Protein AF-A0A662MIS0-F1 (afdb_monomer_lite)

pLDDT: mean 84.87, std 15.28, range [35.44, 97.56]

Secondary structure (DSSP, 8-state):
-EEEEEE-SSSEEEEEEEEE-SSHHHHHHHHHHHHHHHHHHHHHHHHHHHHHHT--GGGEEEEEEEEETTTTEEEEEEEEE-TT-TTEEEETTEEEEEEE-GGGSTTPPPPSEEEEEE-TTEEEEEEE--TTEEEE-SSEEEEE--SGGG--SEEEEEEEEPP----HHHHHHHHHHHHHHHHHHHHHHHHT----------------

Radius of gyration: 32.74 Å; chains: 1; bounding box: 78×55×118 Å

Foldseek 3Di:
DAWEWEAEDQFKIKIKDKDADPDDVSLVVVVVCCVVQVVVVLLVVLVLQCVQQQHDSVQWAWDDWDADPPRSMIMTMTMGTNPRHPQWDDDPQKIKTKTFFCVVPPPDDGHQKYKYFYHPQKFFPDKPPPPQWPDDDRGMTMGGQHDPVSDDRIIMTIMGGNPPPCDPVNVVVVVVVVVVVVVVVVVVVVVPDDDDDDDDDDDDDDDD

Sequence (208 aa):
MFYDIQILSEEEAIAVVTFKADDQISWFVISSEYAQRRAQLISEFEKLISDSLGVDVHAVRRRGMKIDVENWKIWFTGEVNLSNSFLISKKGREMRICIKDPIYEEGNGWIDQINVTVSEEMRIVSSSPGENIVESSERGVLWVIPSLESASPSYCLNLMLKGLAIPSWVLVILSFVGLVSIYLLISRRRTGVKAPDVRQEGEVQASV

Structure (mmCIF, N/CA/C/O backbone):
data_AF-A0A662MIS0-F1
#
_entry.id   AF-A0A662MIS0-F1
#
loop_
_atom_site.group_PDB
_atom_site.id
_atom_site.type_symbol
_atom_site.label_atom_id
_atom_site.label_alt_id
_atom_site.label_comp_id
_atom_site.label_asym_id
_atom_site.label_entity_id
_atom_site.label_seq_id
_atom_site.pdbx_PDB_ins_code
_atom_site.Cartn_x
_atom_site.Cartn_y
_atom_site.Cartn_z
_atom_site.occupancy
_atom_site.B_iso_or_equiv
_atom_site.auth_seq_id
_atom_site.auth_comp_id
_atom_site.auth_asym_id
_atom_site.auth_atom_id
_atom_site.pdbx_PDB_model_num
ATOM 1 N N . MET A 1 1 ? 5.059 3.433 -11.778 1.00 87.69 1 MET A N 1
ATOM 2 C CA . MET A 1 1 ? 4.612 2.306 -10.934 1.00 87.69 1 MET A CA 1
ATOM 3 C C . MET A 1 1 ? 3.267 2.619 -10.290 1.00 87.69 1 MET A C 1
ATOM 5 O O . MET A 1 1 ? 3.093 3.721 -9.794 1.00 87.69 1 MET A O 1
ATOM 9 N N . PHE A 1 2 ? 2.337 1.662 -10.261 1.00 92.44 2 PHE A N 1
ATOM 10 C CA . PHE A 1 2 ? 1.077 1.774 -9.510 1.00 92.44 2 PHE A CA 1
ATOM 11 C C . PHE A 1 2 ? 1.133 0.879 -8.278 1.00 92.44 2 PHE A C 1
ATOM 13 O O . PHE A 1 2 ? 1.620 -0.253 -8.362 1.00 92.44 2 PHE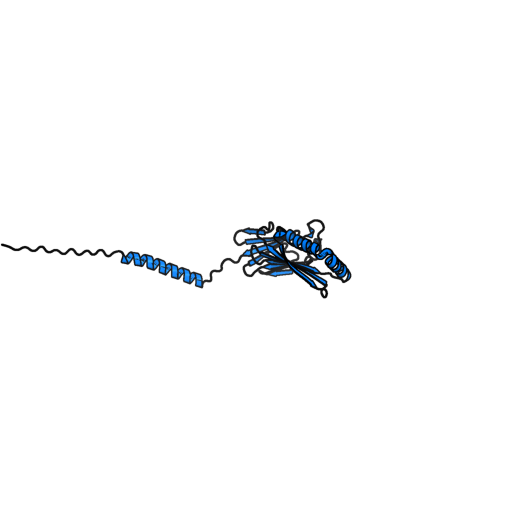 A O 1
ATOM 20 N N . TYR A 1 3 ? 0.621 1.376 -7.161 1.00 93.38 3 TYR A N 1
ATOM 21 C CA . TYR A 1 3 ? 0.596 0.660 -5.900 1.00 93.38 3 TYR A CA 1
ATOM 22 C C . TYR A 1 3 ? -0.835 0.577 -5.378 1.00 93.38 3 TYR A C 1
ATOM 24 O O . TYR A 1 3 ? -1.426 1.590 -5.011 1.00 93.38 3 TYR A O 1
ATOM 32 N N . ASP A 1 4 ? -1.401 -0.627 -5.376 1.00 95.62 4 ASP A N 1
ATOM 33 C CA . ASP A 1 4 ? -2.735 -0.895 -4.845 1.00 95.62 4 ASP A CA 1
ATOM 34 C C . ASP A 1 4 ? -2.601 -1.637 -3.511 1.00 95.62 4 ASP A C 1
ATOM 36 O O . ASP A 1 4 ? -2.052 -2.738 -3.451 1.00 95.62 4 ASP A O 1
ATOM 40 N N . ILE A 1 5 ? -3.110 -1.049 -2.432 1.00 96.50 5 ILE A N 1
ATOM 41 C CA . ILE A 1 5 ? -3.083 -1.634 -1.091 1.00 96.50 5 ILE A CA 1
ATOM 42 C C . ILE A 1 5 ? -4.512 -1.857 -0.618 1.00 96.50 5 ILE A C 1
ATOM 44 O O . ILE A 1 5 ? -5.333 -0.943 -0.580 1.00 96.50 5 ILE A O 1
ATOM 48 N N . GLN A 1 6 ? -4.813 -3.079 -0.209 1.00 97.06 6 GLN A N 1
ATOM 49 C CA . GLN A 1 6 ? -6.074 -3.432 0.416 1.00 97.06 6 GLN A CA 1
ATOM 50 C C . GLN A 1 6 ? -5.827 -3.783 1.880 1.00 97.06 6 GLN A C 1
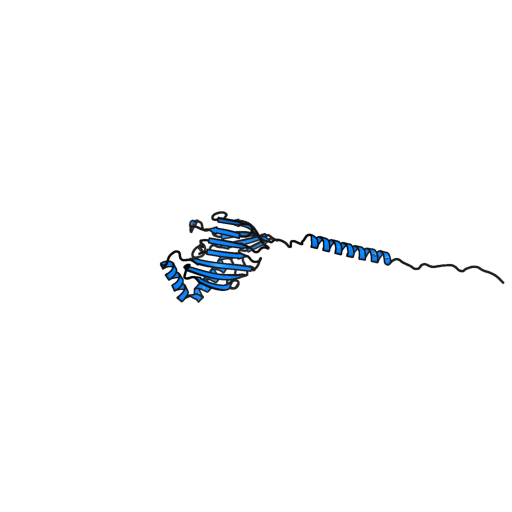ATOM 52 O O . GLN A 1 6 ? -5.234 -4.814 2.180 1.00 97.06 6 GLN A O 1
ATOM 57 N N . ILE A 1 7 ? -6.297 -2.945 2.797 1.00 95.69 7 ILE A N 1
ATOM 58 C CA . ILE A 1 7 ? -6.214 -3.194 4.239 1.00 95.69 7 ILE A CA 1
ATOM 59 C C . ILE A 1 7 ? -7.410 -4.057 4.636 1.00 95.69 7 ILE A C 1
ATOM 61 O O . ILE A 1 7 ? -8.562 -3.623 4.552 1.00 95.69 7 ILE A O 1
ATOM 65 N N . LEU A 1 8 ? -7.136 -5.297 5.033 1.00 94.44 8 LEU A N 1
ATOM 66 C CA . LEU A 1 8 ? -8.155 -6.294 5.357 1.00 94.44 8 LEU A CA 1
ATOM 67 C C . LEU A 1 8 ? -8.531 -6.252 6.836 1.00 94.44 8 LEU A C 1
ATOM 69 O O . LEU A 1 8 ? -9.709 -6.308 7.186 1.00 94.44 8 LEU A O 1
ATOM 73 N N . SER A 1 9 ? -7.532 -6.125 7.698 1.00 91.31 9 SER A N 1
ATOM 74 C CA . SER A 1 9 ? -7.687 -6.061 9.145 1.00 91.31 9 SER A CA 1
ATOM 75 C C . SER A 1 9 ? -6.604 -5.158 9.738 1.00 91.31 9 SER A C 1
ATOM 77 O O . SER A 1 9 ? -5.834 -4.527 9.015 1.00 91.31 9 SER A O 1
ATOM 79 N N . GLU A 1 10 ? -6.559 -5.059 11.063 1.00 88.94 10 GLU A N 1
ATOM 80 C CA . GLU A 1 10 ? -5.486 -4.330 11.744 1.00 88.94 10 GLU A CA 1
ATOM 81 C C . GLU A 1 10 ? -4.100 -4.937 11.481 1.00 88.94 10 GLU A C 1
ATOM 83 O O . GLU A 1 10 ? -3.095 -4.236 11.548 1.00 88.94 10 GLU A O 1
ATOM 88 N N . GLU A 1 11 ? -4.057 -6.237 11.194 1.00 92.62 11 GLU A N 1
ATOM 89 C CA . GLU A 1 11 ? -2.831 -7.029 11.100 1.00 92.62 11 GLU A CA 1
ATOM 90 C C . GLU A 1 11 ? -2.569 -7.534 9.681 1.00 92.62 11 GLU A C 1
ATOM 92 O O . GLU A 1 11 ? -1.529 -8.132 9.430 1.00 92.62 11 GLU A O 1
ATOM 97 N N . GLU A 1 12 ? -3.487 -7.308 8.744 1.00 95.06 12 GLU A N 1
ATOM 98 C CA . GLU A 1 12 ? -3.438 -7.935 7.428 1.00 95.06 12 GLU A CA 1
ATOM 99 C C . GLU A 1 12 ? -3.751 -6.938 6.316 1.00 95.06 12 GLU A C 1
ATOM 101 O O . GLU A 1 12 ? -4.771 -6.240 6.337 1.00 95.06 12 GLU A O 1
ATOM 106 N N . ALA A 1 13 ? -2.889 -6.925 5.303 1.00 96.69 13 ALA A N 1
ATOM 107 C CA . ALA A 1 13 ? -3.123 -6.234 4.048 1.00 96.69 13 ALA A CA 1
ATOM 108 C C . ALA A 1 13 ? -2.690 -7.078 2.847 1.00 96.69 13 ALA A C 1
ATOM 110 O O . ALA A 1 13 ? -1.862 -7.979 2.952 1.00 96.69 13 ALA A O 1
ATOM 111 N N . ILE A 1 14 ? -3.229 -6.745 1.680 1.00 96.94 14 ILE A N 1
ATOM 112 C CA . ILE A 1 14 ? -2.736 -7.215 0.389 1.00 96.94 14 ILE A CA 1
ATOM 113 C C . ILE A 1 14 ? -2.124 -6.016 -0.322 1.00 96.94 14 ILE A C 1
ATOM 115 O O . ILE A 1 14 ? -2.795 -5.005 -0.513 1.00 96.94 14 ILE A O 1
ATOM 119 N N . ALA A 1 15 ? -0.865 -6.136 -0.726 1.00 96.31 15 ALA A N 1
ATOM 120 C CA . ALA A 1 15 ? -0.176 -5.139 -1.530 1.00 96.31 15 ALA A CA 1
ATOM 121 C C . ALA A 1 15 ? 0.022 -5.672 -2.950 1.00 96.31 15 ALA A C 1
ATOM 123 O O . ALA A 1 15 ? 0.487 -6.799 -3.158 1.00 96.31 15 ALA A O 1
ATOM 124 N N . VAL A 1 16 ? -0.328 -4.852 -3.935 1.00 95.56 16 VAL A N 1
ATOM 125 C CA . VAL A 1 16 ? -0.114 -5.123 -5.351 1.00 95.56 16 VAL A CA 1
ATOM 126 C C . VAL A 1 16 ? 0.761 -4.025 -5.930 1.00 95.56 16 VAL A C 1
ATOM 128 O O . VAL A 1 16 ? 0.387 -2.856 -5.946 1.00 95.56 16 VAL A O 1
ATOM 131 N N . VAL A 1 17 ? 1.925 -4.418 -6.439 1.00 93.62 17 VAL A N 1
ATOM 132 C CA . VAL A 1 17 ? 2.809 -3.524 -7.189 1.00 93.62 17 VAL A CA 1
ATOM 133 C C . VAL A 1 17 ? 2.620 -3.801 -8.672 1.00 93.62 17 VAL A C 1
ATOM 135 O O . VAL A 1 17 ? 2.764 -4.942 -9.121 1.00 93.62 17 VAL A O 1
ATOM 138 N N . THR A 1 18 ? 2.320 -2.755 -9.435 1.00 92.62 18 THR A N 1
ATOM 139 C CA . THR A 1 18 ? 2.180 -2.812 -10.888 1.00 92.62 18 THR A CA 1
ATOM 140 C C . THR A 1 18 ? 3.249 -1.966 -11.563 1.00 92.62 18 THR A C 1
ATOM 142 O O . THR A 1 18 ? 3.291 -0.745 -11.400 1.00 92.62 18 THR A O 1
ATOM 145 N N . PHE A 1 19 ? 4.042 -2.591 -12.424 1.00 89.19 19 PHE A N 1
ATOM 146 C CA . PHE A 1 19 ? 4.866 -1.884 -13.400 1.00 89.19 19 PHE A CA 1
ATOM 147 C C . PHE A 1 19 ? 4.160 -1.917 -14.739 1.00 89.19 19 PHE A C 1
ATOM 149 O O . PHE A 1 19 ? 3.760 -2.984 -15.199 1.00 89.19 19 PHE A O 1
ATOM 156 N N . LYS A 1 20 ? 4.000 -0.750 -15.353 1.00 89.88 20 LYS A N 1
ATOM 157 C CA . LYS A 1 20 ? 3.470 -0.602 -16.701 1.00 89.88 20 LYS A CA 1
ATOM 158 C C . LYS A 1 20 ? 4.510 0.144 -17.516 1.00 89.88 20 LYS A C 1
ATOM 160 O O . LYS A 1 20 ? 5.008 1.163 -17.051 1.00 89.88 20 LYS A O 1
ATOM 165 N N . ALA A 1 21 ? 4.831 -0.370 -18.693 1.00 88.62 21 ALA A N 1
ATOM 166 C CA . ALA A 1 21 ? 5.620 0.375 -19.660 1.00 88.62 21 ALA A CA 1
ATOM 167 C C . ALA A 1 21 ? 4.700 1.256 -20.514 1.00 88.62 21 ALA A C 1
ATOM 169 O O . ALA A 1 21 ? 3.631 0.807 -20.938 1.00 88.62 21 ALA A O 1
ATOM 170 N N . ASP A 1 22 ? 5.126 2.485 -20.787 1.00 87.38 22 ASP A N 1
ATOM 171 C CA . ASP A 1 22 ? 4.376 3.415 -21.641 1.00 87.38 22 ASP A CA 1
ATOM 172 C C . ASP A 1 22 ? 4.658 3.207 -23.133 1.00 87.38 22 ASP A C 1
ATOM 174 O O . ASP A 1 22 ? 3.854 3.583 -23.986 1.00 87.38 22 ASP A O 1
ATOM 178 N N . ASP A 1 23 ? 5.779 2.562 -23.450 1.00 89.88 23 ASP A N 1
ATOM 179 C CA . ASP A 1 23 ? 6.224 2.297 -24.809 1.00 89.88 23 ASP A CA 1
ATOM 180 C C . ASP A 1 23 ? 6.874 0.908 -24.950 1.00 89.88 23 ASP A C 1
ATOM 182 O O . ASP A 1 23 ? 7.238 0.235 -23.980 1.00 89.88 23 ASP A O 1
ATOM 186 N N . GLN A 1 24 ? 7.033 0.480 -26.203 1.00 88.56 24 GLN A N 1
ATOM 187 C CA . GLN A 1 24 ? 7.543 -0.843 -26.553 1.00 88.56 24 GLN A CA 1
ATOM 188 C C . GLN A 1 24 ? 9.017 -1.058 -26.164 1.00 88.56 24 GLN A C 1
ATOM 190 O O . GLN A 1 24 ? 9.409 -2.189 -25.873 1.00 88.56 24 GLN A O 1
ATOM 195 N N . ILE A 1 25 ? 9.843 -0.008 -26.168 1.00 90.12 25 ILE A N 1
ATOM 196 C CA . ILE A 1 25 ? 11.267 -0.100 -25.817 1.00 90.12 25 ILE A CA 1
ATOM 197 C C . ILE A 1 25 ? 11.386 -0.324 -24.310 1.00 90.12 25 ILE A C 1
ATOM 199 O O . ILE A 1 25 ? 12.034 -1.279 -23.880 1.00 90.12 25 ILE A O 1
ATOM 203 N N . SER A 1 26 ? 10.691 0.492 -23.517 1.00 87.50 26 SER A N 1
ATOM 204 C CA . SER A 1 26 ? 10.584 0.341 -22.065 1.00 87.50 26 SER A CA 1
ATOM 205 C C . SER A 1 26 ? 10.044 -1.044 -21.690 1.00 87.50 26 SER A C 1
ATOM 207 O O . SER A 1 26 ? 10.586 -1.714 -20.808 1.00 87.50 26 SER A O 1
ATOM 209 N N . TRP A 1 27 ? 9.036 -1.538 -22.420 1.00 91.50 27 TRP A N 1
ATOM 210 C CA . TRP A 1 27 ? 8.514 -2.893 -22.243 1.00 91.50 27 TRP A CA 1
ATOM 211 C C . TRP A 1 27 ? 9.566 -3.974 -22.514 1.00 91.50 27 TRP A C 1
ATOM 213 O O . TRP A 1 27 ? 9.700 -4.923 -21.737 1.00 91.50 27 TRP A O 1
ATOM 223 N N . PHE A 1 28 ? 10.323 -3.849 -23.605 1.00 88.12 28 PHE A N 1
ATOM 224 C CA . PHE A 1 28 ? 11.376 -4.803 -23.947 1.00 88.12 28 PHE A CA 1
ATOM 225 C C . PHE A 1 28 ? 12.448 -4.876 -22.852 1.00 88.12 28 PHE A C 1
ATOM 227 O O . PHE A 1 28 ? 12.847 -5.973 -22.461 1.00 88.12 28 PHE A O 1
ATOM 234 N N . VAL A 1 29 ? 12.865 -3.729 -22.309 1.00 86.19 29 VAL A N 1
ATOM 235 C CA . VAL A 1 29 ? 13.845 -3.666 -21.214 1.00 86.19 29 VAL A CA 1
ATOM 236 C C . VAL A 1 29 ? 13.313 -4.372 -19.965 1.00 86.19 29 VAL A C 1
ATOM 238 O O . VAL A 1 29 ? 13.945 -5.314 -19.485 1.00 86.19 29 VAL A O 1
ATOM 241 N N . ILE A 1 30 ? 12.121 -3.993 -19.493 1.00 83.62 30 ILE A N 1
ATOM 242 C CA . ILE A 1 30 ? 11.516 -4.546 -18.269 1.00 83.62 30 ILE A CA 1
ATOM 243 C C . ILE A 1 30 ? 11.269 -6.057 -18.404 1.00 83.62 30 ILE A C 1
ATOM 245 O O . ILE A 1 30 ? 11.566 -6.835 -17.496 1.00 83.62 30 ILE A O 1
ATOM 249 N N . SER A 1 31 ? 10.739 -6.500 -19.547 1.00 85.50 31 SER A N 1
ATOM 250 C CA . SER A 1 31 ? 10.449 -7.919 -19.785 1.00 85.50 31 SER A CA 1
ATOM 251 C C . SER A 1 31 ? 11.717 -8.768 -19.938 1.00 85.50 31 SER A C 1
ATOM 253 O O . SER A 1 31 ? 11.751 -9.903 -19.456 1.00 85.50 31 SER A O 1
ATOM 255 N N . SER A 1 32 ? 12.780 -8.226 -20.545 1.00 85.31 32 SER A N 1
ATOM 256 C CA . SER A 1 32 ? 14.084 -8.891 -20.633 1.00 85.31 32 SER A CA 1
ATOM 257 C C . SER A 1 32 ? 14.742 -9.022 -19.260 1.00 85.31 32 SER A C 1
ATOM 259 O O . SER A 1 32 ? 15.223 -10.101 -18.905 1.00 85.31 32 SER A O 1
ATOM 261 N N . GLU A 1 33 ? 14.741 -7.952 -18.464 1.00 83.69 33 GLU A N 1
ATOM 262 C CA . GLU A 1 33 ? 15.275 -7.979 -17.102 1.00 83.69 33 GLU A CA 1
ATOM 263 C C . GLU A 1 33 ? 14.509 -8.981 -16.233 1.00 83.69 33 GLU A C 1
ATOM 265 O O . GLU A 1 33 ? 15.119 -9.798 -15.538 1.00 83.69 33 GLU A O 1
ATOM 270 N N . TYR A 1 34 ? 13.182 -9.032 -16.384 1.00 83.00 34 TYR A N 1
ATOM 271 C CA . TYR A 1 34 ? 12.365 -10.068 -15.768 1.00 83.00 34 TYR A CA 1
ATOM 272 C C . TYR A 1 34 ? 12.784 -11.486 -16.148 1.00 83.00 34 TYR A C 1
ATOM 274 O O . TYR A 1 34 ? 12.973 -12.334 -15.272 1.00 83.00 34 TYR A O 1
ATOM 282 N N . ALA A 1 35 ? 12.922 -11.762 -17.445 1.00 83.81 35 ALA A N 1
ATOM 283 C CA . ALA A 1 35 ? 13.273 -13.092 -17.928 1.00 83.81 35 ALA A CA 1
ATOM 284 C C . ALA A 1 35 ? 14.634 -13.562 -17.387 1.00 83.81 35 ALA A C 1
ATOM 286 O O . ALA A 1 35 ? 14.808 -14.748 -17.108 1.00 83.81 35 ALA A O 1
ATOM 287 N N . GLN A 1 36 ? 15.578 -12.636 -17.198 1.00 87.00 36 GLN A N 1
ATOM 288 C CA . GLN A 1 36 ? 16.933 -12.938 -16.735 1.00 87.00 36 GLN A CA 1
ATOM 289 C C . GLN A 1 36 ? 17.062 -12.992 -15.206 1.00 87.00 36 GLN A C 1
ATOM 291 O O . GLN A 1 36 ? 17.823 -13.806 -14.687 1.00 87.00 36 GLN A O 1
ATOM 296 N N . ARG A 1 37 ? 16.337 -12.135 -14.473 1.00 86.88 37 ARG A N 1
ATOM 297 C CA . ARG A 1 37 ? 16.542 -11.883 -13.032 1.00 86.88 37 ARG A CA 1
ATOM 298 C C . ARG A 1 37 ? 15.285 -12.068 -12.188 1.00 86.88 37 ARG A C 1
ATOM 300 O O . ARG A 1 37 ? 15.165 -11.502 -11.106 1.00 86.88 37 ARG A O 1
ATOM 307 N N . ARG A 1 38 ? 14.352 -12.909 -12.638 1.00 85.06 38 ARG A N 1
ATOM 308 C CA . ARG A 1 38 ? 13.051 -13.146 -11.989 1.00 85.06 38 ARG A CA 1
ATOM 309 C C . ARG A 1 38 ? 13.100 -13.262 -10.461 1.00 85.06 38 ARG A C 1
ATOM 311 O O . ARG A 1 38 ? 12.298 -12.627 -9.787 1.00 85.06 38 ARG A O 1
ATOM 318 N N . ALA A 1 39 ? 13.982 -14.105 -9.917 1.00 85.75 39 ALA A N 1
ATOM 319 C CA . ALA A 1 39 ? 14.062 -14.333 -8.471 1.00 85.75 39 ALA A CA 1
ATOM 320 C C . ALA A 1 39 ? 14.540 -13.087 -7.710 1.00 85.75 39 ALA A C 1
ATOM 322 O O . ALA A 1 39 ? 14.012 -12.784 -6.644 1.00 85.75 39 ALA A O 1
ATOM 323 N N . GLN A 1 40 ? 15.490 -12.350 -8.288 1.00 88.06 40 GLN A N 1
ATOM 324 C CA . GLN A 1 40 ? 15.986 -11.100 -7.729 1.00 88.06 40 GLN A CA 1
ATOM 325 C C . GLN A 1 40 ? 14.890 -10.026 -7.737 1.00 88.06 40 GLN A C 1
ATOM 327 O O . GLN A 1 40 ? 14.619 -9.445 -6.695 1.00 88.06 40 GLN A O 1
ATOM 332 N N . LEU A 1 41 ? 14.181 -9.849 -8.857 1.00 85.81 41 LEU A N 1
ATOM 333 C CA . LEU A 1 41 ? 13.070 -8.892 -8.956 1.00 85.81 41 LEU A CA 1
ATOM 334 C C . LEU A 1 41 ? 11.938 -9.195 -7.972 1.00 85.81 41 LEU A C 1
ATOM 336 O O . LEU A 1 41 ? 11.340 -8.286 -7.412 1.00 85.81 41 LEU A O 1
ATOM 340 N N . ILE A 1 42 ? 11.642 -10.476 -7.731 1.00 88.31 42 ILE A N 1
ATOM 341 C CA . ILE A 1 42 ? 10.677 -10.867 -6.695 1.00 88.31 42 ILE A CA 1
ATOM 342 C C . ILE A 1 42 ? 11.136 -10.381 -5.318 1.00 88.31 42 ILE A C 1
ATOM 344 O O . ILE A 1 42 ? 10.343 -9.762 -4.615 1.00 88.31 42 ILE A O 1
ATOM 348 N N . SER A 1 43 ? 12.400 -10.618 -4.956 1.00 89.88 43 SER A N 1
ATOM 349 C CA . SER A 1 43 ? 12.948 -10.140 -3.683 1.00 89.88 43 SER A CA 1
ATOM 350 C C . SER A 1 43 ? 12.957 -8.611 -3.598 1.00 89.88 43 SER A C 1
ATOM 352 O O . SER A 1 43 ? 12.743 -8.067 -2.519 1.00 89.88 43 SER A O 1
ATOM 354 N N . GLU A 1 44 ? 13.185 -7.915 -4.712 1.00 88.88 44 GLU A N 1
ATOM 355 C CA . GLU A 1 44 ? 13.122 -6.453 -4.782 1.00 88.88 44 GLU A CA 1
ATOM 356 C C . GLU A 1 44 ? 11.687 -5.939 -4.588 1.00 88.88 44 GLU A C 1
ATOM 358 O O . GLU A 1 44 ? 11.499 -4.958 -3.876 1.00 88.88 44 GLU A O 1
ATOM 363 N N . PHE A 1 45 ? 10.662 -6.621 -5.115 1.00 90.25 45 PHE A N 1
ATOM 364 C CA . PHE A 1 45 ? 9.259 -6.270 -4.844 1.00 90.25 45 PHE A CA 1
ATOM 365 C C . PHE A 1 45 ? 8.828 -6.565 -3.410 1.00 90.25 45 PHE A C 1
ATOM 367 O O . PHE A 1 45 ? 8.107 -5.766 -2.817 1.00 90.25 45 PHE A O 1
ATOM 374 N N . GLU A 1 46 ? 9.270 -7.687 -2.839 1.00 92.88 46 GLU A N 1
ATOM 375 C CA . GLU A 1 46 ? 9.032 -7.999 -1.426 1.00 92.88 46 GLU A CA 1
ATOM 376 C C . GLU A 1 46 ? 9.658 -6.926 -0.531 1.00 92.88 46 GLU A C 1
ATOM 378 O O . GLU A 1 46 ? 8.989 -6.400 0.358 1.00 92.88 46 GLU A O 1
ATOM 383 N N . LYS A 1 47 ? 10.903 -6.535 -0.828 1.00 92.00 47 LYS A N 1
ATOM 384 C CA . LYS A 1 47 ? 11.597 -5.454 -0.128 1.00 92.00 47 LYS A CA 1
ATOM 385 C C . LYS A 1 47 ? 10.895 -4.107 -0.308 1.00 92.00 47 LYS A C 1
ATOM 387 O O . LYS A 1 47 ? 10.674 -3.417 0.676 1.00 92.00 47 LYS A O 1
ATOM 392 N N . LEU A 1 48 ? 10.480 -3.761 -1.525 1.00 90.44 48 LEU A N 1
ATOM 393 C CA . LEU A 1 48 ? 9.746 -2.526 -1.798 1.00 90.44 48 LEU A CA 1
ATOM 394 C C . LEU A 1 48 ? 8.467 -2.428 -0.952 1.00 90.44 48 LEU A C 1
ATOM 396 O O . LEU A 1 48 ? 8.228 -1.407 -0.314 1.00 90.44 48 LEU A O 1
ATOM 400 N N . ILE A 1 49 ? 7.663 -3.496 -0.908 1.00 93.00 49 ILE A N 1
ATOM 401 C CA . ILE A 1 49 ? 6.448 -3.537 -0.079 1.00 93.00 49 ILE A CA 1
ATOM 402 C C . ILE A 1 49 ? 6.802 -3.399 1.401 1.00 93.00 49 ILE A C 1
ATOM 404 O O . ILE A 1 49 ? 6.147 -2.644 2.123 1.00 93.00 49 ILE A O 1
ATOM 408 N N . SER A 1 50 ? 7.837 -4.122 1.835 1.00 93.50 50 SER A N 1
ATOM 409 C CA . SER A 1 50 ? 8.342 -4.102 3.204 1.00 93.50 50 SER A CA 1
ATOM 410 C C . SER A 1 50 ? 8.720 -2.691 3.647 1.00 93.50 50 SER A C 1
ATOM 412 O O . SER A 1 50 ? 8.238 -2.221 4.676 1.00 93.50 50 SER A O 1
ATOM 414 N N . ASP A 1 51 ? 9.528 -2.003 2.842 1.00 91.69 51 ASP A N 1
ATOM 415 C CA . ASP A 1 51 ? 10.040 -0.665 3.121 1.00 91.69 51 ASP A CA 1
ATOM 416 C C . ASP A 1 51 ? 8.902 0.371 3.081 1.00 91.69 51 ASP A C 1
ATOM 418 O O . ASP A 1 51 ? 8.776 1.195 3.994 1.00 91.69 51 ASP A O 1
ATOM 422 N N . SER A 1 52 ? 8.010 0.286 2.084 1.00 91.00 52 SER A N 1
ATOM 423 C CA . SER A 1 52 ? 6.857 1.187 1.950 1.00 91.00 52 SER A CA 1
ATOM 424 C C . SER A 1 52 ? 5.857 1.063 3.100 1.00 91.00 52 SER A C 1
ATOM 426 O O . SER A 1 52 ? 5.278 2.070 3.505 1.00 91.00 52 SER A O 1
ATOM 428 N N . LEU A 1 53 ? 5.641 -0.146 3.629 1.00 93.31 53 LEU A N 1
ATOM 429 C CA . LEU A 1 53 ? 4.727 -0.399 4.752 1.00 93.31 53 LEU A CA 1
ATOM 430 C C . LEU A 1 53 ? 5.435 -0.438 6.113 1.00 93.31 53 LEU A C 1
ATOM 432 O O . LEU A 1 53 ? 4.774 -0.608 7.140 1.00 93.31 53 LEU A O 1
ATOM 436 N N . GLY A 1 54 ? 6.757 -0.253 6.143 1.00 92.12 54 GLY A N 1
ATOM 437 C CA . GLY A 1 54 ? 7.562 -0.236 7.362 1.00 92.12 54 GLY A CA 1
ATOM 438 C C . GLY A 1 54 ? 7.451 -1.522 8.173 1.00 92.12 54 GLY A C 1
ATOM 439 O O . GLY A 1 54 ? 7.326 -1.462 9.395 1.00 92.12 54 GLY A O 1
ATOM 440 N N . VAL A 1 55 ? 7.434 -2.669 7.499 1.00 94.44 55 VAL A N 1
ATOM 441 C CA . VAL A 1 55 ? 7.425 -4.005 8.109 1.00 94.44 55 VAL A CA 1
ATOM 442 C C . VAL A 1 55 ? 8.756 -4.709 7.851 1.00 94.44 55 VAL A C 1
ATOM 444 O O . VAL A 1 55 ? 9.579 -4.230 7.074 1.00 94.44 55 VAL A O 1
ATOM 447 N N . ASP A 1 56 ? 8.976 -5.842 8.514 1.00 94.06 56 ASP A N 1
ATOM 448 C CA . ASP A 1 56 ? 10.077 -6.750 8.181 1.00 94.06 56 ASP A CA 1
ATOM 449 C C . ASP A 1 56 ? 9.796 -7.469 6.851 1.00 94.06 56 ASP A C 1
ATOM 451 O O . ASP A 1 56 ? 8.648 -7.817 6.568 1.00 94.06 56 ASP A O 1
ATOM 455 N N . VAL A 1 57 ? 10.827 -7.748 6.048 1.00 92.81 57 VAL A N 1
ATOM 456 C CA . VAL A 1 57 ? 10.645 -8.376 4.726 1.00 92.81 57 VAL A CA 1
ATOM 457 C C . VAL A 1 57 ? 10.014 -9.766 4.829 1.00 92.81 57 VAL A C 1
ATOM 459 O O . VAL A 1 57 ? 9.250 -10.169 3.956 1.00 92.81 57 VAL A O 1
ATOM 462 N N . HIS A 1 58 ? 10.241 -10.484 5.933 1.00 93.88 58 HIS A N 1
ATOM 463 C CA . HIS A 1 58 ? 9.616 -11.777 6.203 1.00 93.88 58 HIS A CA 1
ATOM 464 C C . HIS A 1 58 ? 8.127 -11.670 6.566 1.00 93.88 58 HIS A C 1
ATOM 466 O O . HIS A 1 58 ? 7.431 -12.687 6.583 1.00 93.88 58 HIS A O 1
ATOM 472 N N . ALA A 1 59 ? 7.620 -10.462 6.831 1.00 94.81 59 ALA A N 1
ATOM 473 C CA . ALA A 1 59 ? 6.193 -10.197 6.988 1.00 94.81 59 ALA A CA 1
ATOM 474 C C . ALA A 1 59 ? 5.457 -10.108 5.638 1.00 94.81 59 ALA A C 1
ATOM 476 O O . ALA A 1 59 ? 4.225 -10.111 5.623 1.00 94.81 59 ALA A O 1
ATOM 477 N N . VAL A 1 60 ? 6.186 -10.054 4.515 1.00 96.19 60 VAL A N 1
ATOM 478 C CA . VAL A 1 60 ? 5.627 -10.070 3.161 1.00 96.19 60 VAL A CA 1
ATOM 479 C C . VAL A 1 60 ? 5.663 -11.495 2.618 1.00 96.19 60 VAL A C 1
ATOM 481 O O . VAL A 1 60 ? 6.712 -12.052 2.302 1.00 96.19 60 VAL A O 1
ATOM 484 N N . ARG A 1 61 ? 4.489 -12.106 2.470 1.00 95.50 61 ARG A N 1
ATOM 485 C CA . ARG A 1 61 ? 4.328 -13.419 1.853 1.00 95.50 61 ARG A CA 1
ATOM 486 C C . ARG A 1 61 ? 3.857 -13.259 0.417 1.00 95.50 61 ARG A C 1
ATOM 488 O O . ARG A 1 61 ? 2.733 -12.837 0.151 1.00 95.50 61 ARG A O 1
ATOM 495 N N . ARG A 1 62 ? 4.684 -13.678 -0.538 1.00 93.25 62 ARG A N 1
ATOM 496 C CA . ARG A 1 62 ? 4.294 -13.711 -1.950 1.00 93.25 62 ARG A CA 1
ATOM 497 C C . ARG A 1 62 ? 3.054 -14.580 -2.175 1.00 93.25 62 ARG A C 1
ATOM 499 O O . ARG A 1 62 ? 3.061 -15.780 -1.898 1.00 93.25 62 ARG A O 1
ATOM 506 N N . ARG A 1 63 ? 2.041 -13.989 -2.808 1.00 93.38 63 ARG A N 1
ATOM 507 C CA . ARG A 1 63 ? 0.842 -14.685 -3.289 1.00 93.38 63 ARG A CA 1
ATOM 508 C C . ARG A 1 63 ? 0.925 -15.010 -4.773 1.00 93.38 63 ARG A C 1
ATOM 510 O O . ARG A 1 63 ? 0.518 -16.086 -5.201 1.00 93.38 63 ARG A O 1
ATOM 517 N N . GLY A 1 64 ? 1.459 -14.093 -5.577 1.00 90.00 64 GLY A N 1
ATOM 518 C CA . GLY A 1 64 ? 1.460 -14.272 -7.021 1.00 90.00 64 GLY A CA 1
ATOM 519 C C . GLY A 1 64 ? 2.289 -13.247 -7.768 1.00 90.00 64 GLY A C 1
ATOM 520 O O . GLY A 1 64 ? 2.687 -12.216 -7.236 1.00 90.00 64 GLY A O 1
ATOM 521 N N . MET A 1 65 ? 2.570 -13.572 -9.025 1.00 89.12 65 MET A N 1
ATOM 522 C CA . MET A 1 65 ? 3.149 -12.636 -9.973 1.00 89.12 65 MET A CA 1
ATOM 523 C C . MET A 1 65 ? 2.645 -12.980 -11.369 1.00 89.12 65 MET A C 1
ATOM 525 O O . MET A 1 65 ? 2.681 -14.153 -11.751 1.00 89.12 65 MET A O 1
ATOM 529 N N . LYS A 1 66 ? 2.186 -11.982 -12.121 1.00 89.25 66 LYS A N 1
ATOM 530 C CA . LYS A 1 66 ? 1.635 -12.163 -13.466 1.00 89.25 66 LYS A CA 1
ATOM 531 C C . LYS A 1 66 ? 2.227 -11.134 -14.419 1.00 89.25 66 LYS A C 1
ATOM 533 O O . LYS A 1 66 ? 2.437 -9.985 -14.049 1.00 89.25 66 LYS A O 1
ATOM 538 N N . ILE A 1 67 ? 2.472 -11.577 -15.646 1.00 87.38 67 ILE A N 1
ATOM 539 C CA . ILE A 1 67 ? 2.912 -10.739 -16.756 1.00 87.38 67 ILE A CA 1
ATOM 540 C C . ILE A 1 67 ? 1.782 -10.675 -17.761 1.00 87.38 67 ILE A C 1
ATOM 542 O O . ILE A 1 67 ? 1.222 -11.703 -18.143 1.00 87.38 67 ILE A O 1
ATOM 546 N N . ASP A 1 68 ? 1.457 -9.462 -18.167 1.00 89.31 68 ASP A N 1
ATOM 547 C CA . ASP A 1 68 ? 0.498 -9.167 -19.208 1.00 89.31 68 ASP A CA 1
ATOM 548 C C . ASP A 1 68 ? 1.228 -8.485 -20.357 1.00 89.31 68 ASP A C 1
ATOM 550 O O . ASP A 1 68 ? 1.584 -7.308 -20.293 1.00 89.31 68 ASP A O 1
ATOM 554 N N . VAL A 1 69 ? 1.493 -9.279 -21.391 1.00 86.69 69 VAL A N 1
ATOM 555 C CA . VAL A 1 69 ? 2.223 -8.844 -22.582 1.00 86.69 69 VAL A CA 1
ATOM 556 C C . VAL A 1 69 ? 1.368 -7.927 -23.452 1.00 86.69 69 VAL A C 1
ATOM 558 O O . VAL A 1 69 ? 1.915 -7.065 -24.127 1.00 86.69 69 VAL A O 1
ATOM 561 N N . GLU A 1 70 ? 0.044 -8.085 -23.432 1.00 87.69 70 GLU A N 1
ATOM 562 C CA . GLU A 1 70 ? -0.865 -7.271 -24.244 1.00 87.69 70 GLU A CA 1
ATOM 563 C C . GLU A 1 70 ? -0.958 -5.850 -23.693 1.00 87.69 70 GLU A C 1
ATOM 565 O O . GLU A 1 70 ? -0.976 -4.886 -24.453 1.00 87.69 70 GLU A O 1
ATOM 570 N N . ASN A 1 71 ? -0.964 -5.721 -22.364 1.00 89.88 71 ASN A N 1
ATOM 571 C CA . ASN A 1 71 ? -1.074 -4.435 -21.679 1.00 89.88 71 ASN A CA 1
ATOM 572 C C . ASN A 1 71 ? 0.268 -3.874 -21.184 1.00 89.88 71 ASN A C 1
ATOM 574 O O . ASN A 1 71 ? 0.264 -2.852 -20.494 1.00 89.88 71 ASN A O 1
ATOM 578 N N . TRP A 1 72 ? 1.382 -4.546 -21.490 1.00 91.88 72 TRP A N 1
ATOM 579 C CA . TRP A 1 72 ? 2.742 -4.224 -21.034 1.00 91.88 72 TRP A CA 1
ATOM 580 C C . TRP A 1 72 ? 2.844 -4.016 -19.520 1.00 91.88 72 TRP A C 1
ATOM 582 O O . TRP A 1 72 ? 3.419 -3.033 -19.044 1.00 91.88 72 TRP A O 1
ATOM 592 N N . LYS A 1 73 ? 2.256 -4.945 -18.754 1.00 91.50 73 LYS A N 1
ATOM 593 C CA . LYS A 1 73 ? 2.192 -4.887 -17.289 1.00 91.50 73 LYS A CA 1
ATOM 594 C C . LYS A 1 73 ? 2.857 -6.079 -16.622 1.00 91.50 73 LYS A C 1
ATOM 596 O O . LYS A 1 73 ? 2.751 -7.218 -17.074 1.00 91.50 73 LYS A O 1
ATOM 601 N N . ILE A 1 74 ? 3.474 -5.814 -15.480 1.00 89.62 74 ILE A N 1
ATOM 602 C CA . ILE A 1 74 ? 3.919 -6.825 -14.527 1.00 89.62 74 ILE A CA 1
ATOM 603 C C . ILE A 1 74 ? 3.272 -6.515 -13.184 1.00 89.62 74 ILE A C 1
ATOM 605 O O . ILE A 1 74 ? 3.422 -5.413 -12.661 1.00 89.62 74 ILE A O 1
ATOM 609 N N . TRP A 1 75 ? 2.570 -7.499 -12.631 1.00 91.44 75 TRP A N 1
ATOM 610 C CA . TRP A 1 75 ? 1.941 -7.423 -11.319 1.00 91.44 75 TRP A CA 1
ATOM 611 C C . TRP A 1 75 ? 2.641 -8.348 -10.345 1.00 91.44 75 TRP A C 1
ATOM 613 O O . TRP A 1 75 ? 2.803 -9.536 -10.634 1.00 91.44 75 TRP A O 1
ATOM 623 N N . PHE A 1 76 ? 2.977 -7.826 -9.175 1.00 93.19 76 PHE A N 1
ATOM 624 C CA . PHE A 1 76 ? 3.362 -8.603 -8.008 1.00 93.19 76 PHE A CA 1
ATOM 625 C C . PHE A 1 76 ? 2.287 -8.460 -6.933 1.00 93.19 76 PHE A C 1
ATOM 627 O O . PHE A 1 76 ? 1.822 -7.354 -6.684 1.00 93.19 7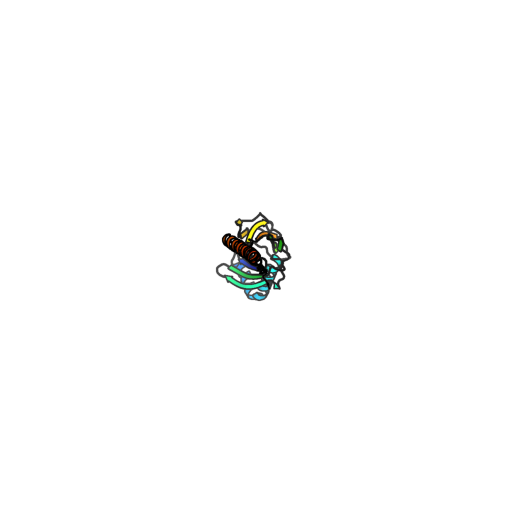6 PHE A O 1
ATOM 634 N N . THR A 1 77 ? 1.902 -9.564 -6.293 1.00 95.50 77 THR A N 1
ATOM 635 C CA . THR A 1 77 ? 0.930 -9.568 -5.193 1.00 95.50 77 THR A CA 1
ATOM 636 C C . THR A 1 77 ? 1.549 -10.212 -3.961 1.00 95.50 77 THR A C 1
ATOM 638 O O . THR A 1 77 ? 1.949 -11.383 -4.008 1.00 95.50 77 THR A O 1
ATOM 641 N N . GLY A 1 78 ? 1.576 -9.467 -2.859 1.00 96.00 78 GLY A N 1
ATOM 642 C CA . GLY A 1 78 ? 2.018 -9.921 -1.544 1.00 96.00 78 GLY A CA 1
ATOM 643 C C . GLY A 1 78 ? 0.909 -9.793 -0.503 1.00 96.00 78 GLY A C 1
ATOM 644 O O . GLY A 1 78 ? 0.189 -8.800 -0.472 1.00 96.00 78 GLY A O 1
ATOM 645 N N . GLU A 1 79 ? 0.777 -10.807 0.343 1.00 97.00 79 GLU A N 1
ATOM 646 C CA . GLU A 1 79 ? 0.061 -10.717 1.616 1.00 97.00 79 GLU A CA 1
ATOM 647 C C . GLU A 1 79 ? 1.032 -10.169 2.658 1.00 97.00 79 GLU A C 1
ATOM 649 O O . GLU A 1 79 ? 2.180 -10.607 2.726 1.00 97.00 79 GLU A O 1
ATOM 654 N N . VAL A 1 80 ? 0.597 -9.191 3.440 1.00 97.19 80 VAL A N 1
ATOM 655 C CA . VAL A 1 80 ? 1.455 -8.446 4.357 1.00 97.19 80 VAL A CA 1
ATOM 656 C C . VAL A 1 80 ? 0.894 -8.552 5.762 1.00 97.19 80 VAL A C 1
ATOM 658 O O . VAL A 1 80 ? -0.256 -8.185 6.006 1.00 97.19 80 VAL A O 1
ATOM 661 N N . ASN A 1 81 ? 1.729 -9.021 6.688 1.00 96.31 81 ASN A N 1
ATOM 662 C CA . ASN A 1 81 ? 1.449 -8.938 8.112 1.00 96.31 81 ASN A CA 1
ATOM 663 C C . ASN A 1 81 ? 1.867 -7.555 8.642 1.00 96.31 81 ASN A C 1
ATOM 665 O O . ASN A 1 81 ? 3.039 -7.182 8.610 1.00 96.31 81 ASN A O 1
ATOM 669 N N . LEU A 1 82 ? 0.891 -6.799 9.133 1.00 93.50 82 LEU A N 1
ATOM 670 C CA . LEU A 1 82 ? 1.040 -5.431 9.620 1.00 93.50 82 LEU A CA 1
ATOM 671 C C . LEU A 1 82 ? 1.332 -5.338 11.126 1.00 93.50 82 LEU A C 1
ATOM 673 O O . LEU A 1 82 ? 1.617 -4.241 11.606 1.00 93.50 82 LEU A O 1
ATOM 677 N N . SER A 1 83 ? 1.304 -6.449 11.875 1.00 89.00 83 SER A N 1
ATOM 678 C CA . SER A 1 83 ? 1.420 -6.457 13.345 1.00 89.00 83 SER A CA 1
ATOM 679 C C . SER A 1 83 ? 2.698 -5.787 13.860 1.00 89.00 83 SER A C 1
ATOM 681 O O . SER A 1 83 ? 2.694 -5.214 14.947 1.00 89.00 83 SER A O 1
ATOM 683 N N . ASN A 1 84 ? 3.783 -5.838 13.079 1.00 87.69 84 ASN A N 1
ATOM 684 C CA . ASN A 1 84 ? 5.084 -5.261 13.430 1.00 87.69 84 ASN A CA 1
ATOM 685 C C . ASN A 1 84 ? 5.416 -3.980 12.646 1.00 87.69 84 ASN A C 1
ATOM 687 O O . ASN A 1 84 ? 6.575 -3.567 12.624 1.00 87.69 84 ASN A O 1
ATOM 691 N N . SER A 1 85 ? 4.439 -3.360 11.976 1.00 89.81 85 SER A N 1
ATOM 692 C CA . SER A 1 85 ? 4.698 -2.136 11.218 1.00 89.81 85 SER A CA 1
ATOM 693 C C . SER A 1 85 ? 4.990 -0.957 12.147 1.00 89.81 85 SER A C 1
ATOM 695 O O . SER A 1 85 ? 4.170 -0.613 12.999 1.00 89.81 85 SER A O 1
ATOM 697 N N . PHE A 1 86 ? 6.117 -0.271 11.943 1.00 90.00 86 PHE A N 1
ATOM 698 C CA . PHE A 1 86 ? 6.428 0.974 12.663 1.00 90.00 86 PHE A CA 1
ATOM 699 C C . PHE A 1 86 ? 5.789 2.221 12.026 1.00 90.00 86 PHE A C 1
ATOM 701 O O . PHE A 1 86 ? 5.862 3.312 12.593 1.00 90.00 86 PHE A O 1
ATOM 708 N N . LEU A 1 87 ? 5.162 2.077 10.853 1.00 88.69 87 LEU A N 1
ATOM 709 C CA . LEU A 1 87 ? 4.395 3.133 10.180 1.00 88.69 87 LEU A CA 1
ATOM 710 C C . LEU A 1 87 ? 2.902 3.087 10.521 1.00 88.69 87 LEU A C 1
ATOM 712 O O . LEU A 1 87 ? 2.125 3.925 10.049 1.00 88.69 87 LEU A O 1
ATOM 716 N N . ILE A 1 88 ? 2.505 2.123 11.352 1.00 89.75 88 ILE A N 1
ATOM 717 C CA . ILE A 1 88 ? 1.147 1.967 11.843 1.00 89.75 88 ILE A CA 1
ATOM 718 C C . ILE A 1 88 ? 1.101 2.336 13.319 1.00 89.75 88 ILE A C 1
ATOM 720 O O . ILE A 1 88 ? 1.905 1.895 14.134 1.00 89.75 88 ILE A O 1
ATOM 724 N N . SER A 1 89 ? 0.124 3.161 13.679 1.00 90.69 89 SER A N 1
ATOM 725 C CA . SER A 1 89 ? -0.151 3.510 15.071 1.00 90.69 89 SER A CA 1
ATOM 726 C C . SER A 1 89 ? -1.625 3.314 15.369 1.00 90.69 89 SER A C 1
ATOM 728 O O . SER A 1 89 ? -2.481 3.640 14.550 1.00 90.69 89 SER A O 1
ATOM 730 N N . LYS A 1 90 ? -1.932 2.781 16.552 1.00 88.38 90 LYS A N 1
ATOM 731 C CA . LYS A 1 90 ? -3.304 2.509 16.979 1.00 88.38 90 LYS A CA 1
ATOM 732 C C . LYS A 1 90 ? -3.584 3.142 18.334 1.00 88.38 90 LYS A C 1
ATOM 734 O O . LYS A 1 90 ? -2.807 2.998 19.276 1.00 88.38 90 LYS A O 1
ATOM 739 N N . LYS A 1 91 ? -4.739 3.794 18.449 1.00 87.69 91 LYS A N 1
ATOM 740 C CA . LYS A 1 91 ? -5.274 4.321 19.704 1.00 87.69 91 LYS A CA 1
ATOM 741 C C . LYS A 1 91 ? -6.762 3.997 19.808 1.00 87.69 91 LYS A C 1
ATOM 743 O O . LYS A 1 91 ? -7.617 4.660 19.228 1.00 87.69 91 LYS A O 1
ATOM 748 N N . GLY A 1 92 ? -7.089 2.961 20.576 1.00 87.69 92 GLY A N 1
ATOM 749 C CA . GLY A 1 92 ? -8.469 2.491 20.698 1.00 87.69 92 GLY A CA 1
ATOM 750 C C . GLY A 1 92 ? -8.996 1.974 19.358 1.00 87.69 92 GLY A C 1
ATOM 751 O O . GLY A 1 92 ? -8.530 0.946 18.881 1.00 87.69 92 GLY A O 1
ATOM 752 N N . ARG A 1 93 ? -9.972 2.674 18.767 1.00 89.19 93 ARG A N 1
ATOM 753 C CA . ARG A 1 93 ? -10.547 2.338 17.449 1.00 89.19 93 ARG A CA 1
ATOM 754 C C . ARG A 1 93 ? -9.935 3.125 16.294 1.00 89.19 93 ARG A C 1
ATOM 756 O O . ARG A 1 93 ? -10.295 2.877 15.150 1.00 89.19 93 ARG A O 1
ATOM 763 N N . GLU A 1 94 ? -9.075 4.088 16.592 1.00 92.19 94 GLU A N 1
ATOM 764 C CA . GLU A 1 94 ? -8.377 4.874 15.583 1.00 92.19 94 GLU A CA 1
ATOM 765 C C . GLU A 1 94 ? -7.072 4.174 15.225 1.00 92.19 94 GLU A C 1
ATOM 767 O O . GLU A 1 94 ? -6.322 3.748 16.106 1.00 92.19 94 GLU A O 1
ATOM 772 N N . MET A 1 95 ? -6.810 4.061 13.931 1.00 93.50 95 MET A N 1
ATOM 773 C CA . MET A 1 95 ? -5.597 3.475 13.383 1.00 93.50 95 MET A CA 1
ATOM 774 C C . MET A 1 95 ? -5.067 4.421 12.318 1.00 93.50 95 MET A C 1
ATOM 776 O O . MET A 1 95 ? -5.796 4.790 11.407 1.00 93.50 95 MET A O 1
ATOM 780 N N . ARG A 1 96 ? -3.808 4.829 12.419 1.00 94.94 96 ARG A N 1
ATOM 781 C CA . ARG A 1 96 ? -3.127 5.573 11.367 1.00 94.94 96 ARG A CA 1
ATOM 782 C C . ARG A 1 96 ? -2.165 4.641 10.657 1.00 94.94 96 ARG A C 1
ATOM 784 O O . ARG A 1 96 ? -1.356 4.009 11.327 1.00 94.94 96 ARG A O 1
ATOM 791 N N . ILE A 1 97 ? -2.243 4.596 9.335 1.00 95.06 97 ILE A N 1
ATOM 792 C CA . ILE A 1 97 ? -1.337 3.844 8.464 1.00 95.06 97 ILE A CA 1
ATOM 793 C C . ILE A 1 97 ? -0.649 4.844 7.553 1.00 95.06 97 ILE A C 1
ATOM 795 O O . ILE A 1 97 ? -1.331 5.667 6.953 1.00 95.06 97 ILE A O 1
ATOM 799 N N . CYS A 1 98 ? 0.673 4.785 7.445 1.00 94.88 98 CYS A N 1
ATOM 800 C CA . CYS A 1 98 ? 1.429 5.588 6.493 1.00 94.88 98 CYS A CA 1
ATOM 801 C C . CYS A 1 98 ? 2.170 4.686 5.507 1.00 94.88 98 CYS A C 1
ATOM 803 O O . CYS A 1 98 ? 2.745 3.675 5.893 1.00 94.88 98 CYS A O 1
ATOM 805 N N . ILE A 1 99 ? 2.155 5.079 4.240 1.00 93.38 99 ILE A N 1
ATOM 806 C CA . ILE A 1 99 ? 2.851 4.423 3.138 1.00 93.38 99 ILE A CA 1
ATOM 807 C C . ILE A 1 99 ? 3.990 5.346 2.731 1.00 93.38 99 ILE A C 1
ATOM 809 O O . ILE A 1 99 ? 3.740 6.504 2.398 1.00 93.38 99 ILE A O 1
ATOM 813 N N . LYS A 1 100 ? 5.231 4.870 2.784 1.00 91.62 100 LYS A N 1
ATOM 814 C CA . LYS A 1 100 ? 6.386 5.630 2.296 1.00 91.62 100 LYS A CA 1
ATOM 815 C C . LYS A 1 100 ? 6.493 5.547 0.779 1.00 91.62 100 LYS A C 1
ATOM 817 O O . LYS A 1 100 ? 6.338 4.462 0.209 1.00 91.62 100 LYS A O 1
ATOM 822 N N . ASP A 1 101 ? 6.827 6.674 0.158 1.00 87.81 101 ASP A N 1
ATOM 823 C CA . ASP A 1 101 ? 7.246 6.673 -1.240 1.00 87.81 101 ASP A CA 1
ATOM 824 C C . ASP A 1 101 ? 8.711 6.217 -1.330 1.00 87.81 101 ASP A C 1
ATOM 826 O O . ASP A 1 101 ? 9.573 6.805 -0.663 1.00 87.81 101 ASP A O 1
ATOM 830 N N . PRO A 1 102 ? 9.013 5.173 -2.120 1.00 82.25 102 PRO A N 1
ATOM 831 C CA . PRO A 1 102 ? 10.364 4.652 -2.268 1.00 82.25 102 PRO A CA 1
ATOM 832 C C . PRO A 1 102 ? 11.362 5.678 -2.807 1.00 82.25 102 PRO A C 1
ATOM 834 O O . PRO A 1 102 ? 12.552 5.510 -2.570 1.00 82.25 102 PRO A O 1
ATOM 837 N N . ILE A 1 103 ? 10.917 6.750 -3.466 1.00 82.94 103 ILE A N 1
ATOM 838 C CA . ILE A 1 103 ? 11.811 7.759 -4.042 1.00 82.94 103 ILE A CA 1
ATOM 839 C C . ILE A 1 103 ? 12.719 8.462 -3.015 1.00 82.94 103 ILE A C 1
ATOM 841 O O . ILE A 1 103 ? 13.777 8.985 -3.362 1.00 82.94 103 ILE A O 1
ATOM 845 N N . TYR A 1 104 ? 12.311 8.483 -1.744 1.00 78.44 104 TYR A N 1
ATOM 846 C CA . TYR A 1 104 ? 13.089 9.073 -0.650 1.00 78.44 104 TYR A CA 1
ATOM 847 C C . TYR A 1 104 ? 14.067 8.081 -0.001 1.00 78.44 104 TYR A C 1
ATOM 849 O O . TYR A 1 104 ? 14.751 8.438 0.957 1.00 78.44 104 TYR A O 1
ATOM 857 N N . GLU A 1 105 ? 14.151 6.858 -0.524 1.00 71.31 105 GLU A N 1
ATOM 858 C CA . GLU A 1 105 ? 15.147 5.844 -0.183 1.00 71.31 105 GLU A CA 1
ATOM 859 C C . GLU A 1 105 ? 16.144 5.718 -1.363 1.00 71.31 105 GLU A C 1
ATOM 861 O O . GLU A 1 105 ? 15.773 5.876 -2.529 1.00 71.31 105 GLU A O 1
ATOM 866 N N . GLU A 1 106 ? 17.432 5.483 -1.086 1.00 58.41 106 GLU A N 1
ATOM 867 C CA . GLU A 1 106 ? 18.509 5.572 -2.091 1.00 58.41 106 GLU A CA 1
ATOM 868 C C . GLU A 1 106 ? 18.249 4.728 -3.358 1.00 58.41 106 GLU A C 1
ATOM 870 O O . GLU A 1 106 ? 18.231 3.499 -3.315 1.00 58.41 106 GLU A O 1
ATOM 875 N N . GLY A 1 107 ? 18.129 5.400 -4.511 1.00 55.72 107 GLY A N 1
ATOM 876 C CA . GLY A 1 107 ? 18.171 4.773 -5.838 1.00 55.72 107 GLY A CA 1
ATOM 877 C C . GLY A 1 107 ? 16.865 4.158 -6.348 1.00 55.72 107 GLY A C 1
ATOM 878 O O . GLY A 1 107 ? 16.896 3.488 -7.380 1.00 55.72 107 GLY A O 1
ATOM 879 N N . ASN A 1 108 ? 15.729 4.381 -5.684 1.00 61.12 108 ASN A N 1
ATOM 880 C CA . ASN A 1 108 ? 14.463 3.776 -6.093 1.00 61.12 108 ASN A CA 1
ATOM 881 C C . ASN A 1 108 ? 13.616 4.708 -6.978 1.00 61.12 108 ASN A C 1
ATOM 883 O O . ASN A 1 108 ? 13.610 5.928 -6.818 1.00 61.12 108 ASN A O 1
ATOM 887 N N . GLY A 1 109 ? 12.890 4.115 -7.933 1.00 69.06 109 GLY A N 1
ATOM 888 C CA . GLY A 1 109 ? 11.882 4.826 -8.728 1.00 69.06 109 GLY A CA 1
ATOM 889 C C . GLY A 1 109 ? 10.728 5.345 -7.862 1.00 69.06 109 GLY A C 1
ATOM 890 O O . GLY A 1 109 ? 10.599 4.949 -6.709 1.00 69.06 109 GLY A O 1
ATOM 891 N N . TRP A 1 110 ? 9.875 6.209 -8.414 1.00 78.31 110 TRP A N 1
ATOM 892 C CA . TRP A 1 110 ? 8.723 6.764 -7.692 1.00 78.31 110 TRP A CA 1
ATOM 893 C C . TRP A 1 110 ? 7.424 5.998 -7.969 1.00 78.31 110 TRP A C 1
ATOM 895 O O . TRP A 1 110 ? 7.310 5.236 -8.939 1.00 78.31 110 TRP A O 1
ATOM 905 N N . ILE A 1 111 ? 6.418 6.212 -7.119 1.00 86.62 111 ILE A N 1
ATOM 906 C CA . ILE A 1 111 ? 5.062 5.698 -7.331 1.00 86.62 111 ILE A CA 1
ATOM 907 C C . ILE A 1 111 ? 4.234 6.748 -8.084 1.00 86.62 111 ILE A C 1
ATOM 909 O O . ILE A 1 111 ? 4.099 7.870 -7.625 1.00 86.62 111 ILE A O 1
ATOM 913 N N . ASP A 1 112 ? 3.667 6.399 -9.241 1.00 90.94 112 ASP A N 1
ATOM 914 C CA . ASP A 1 112 ? 2.786 7.298 -10.013 1.00 90.94 112 ASP A CA 1
ATOM 915 C C . ASP A 1 112 ? 1.380 7.357 -9.414 1.00 90.94 112 ASP A C 1
ATOM 917 O O . ASP A 1 112 ? 0.636 8.316 -9.602 1.00 90.94 112 ASP A O 1
ATOM 921 N N . GLN A 1 113 ? 0.967 6.289 -8.734 1.00 94.56 113 GLN A N 1
ATOM 922 C CA . GLN A 1 113 ? -0.374 6.172 -8.189 1.00 94.56 113 GLN A CA 1
ATOM 923 C C . GLN A 1 113 ? -0.383 5.284 -6.957 1.00 94.56 113 GLN A C 1
ATOM 925 O O . GLN A 1 113 ? 0.127 4.163 -6.995 1.00 94.56 113 GLN A O 1
ATOM 930 N N . ILE A 1 114 ? -1.046 5.751 -5.906 1.00 95.75 114 ILE A N 1
ATOM 931 C CA . ILE A 1 114 ? -1.304 4.969 -4.702 1.00 95.75 114 ILE A CA 1
ATOM 932 C C . ILE A 1 114 ? -2.811 4.870 -4.538 1.00 95.75 114 ILE A C 1
ATOM 934 O O . ILE A 1 114 ? -3.489 5.865 -4.292 1.00 95.75 114 ILE A O 1
ATOM 938 N N . ASN A 1 115 ? -3.331 3.663 -4.674 1.00 97.50 115 ASN A N 1
ATOM 939 C CA . ASN A 1 115 ? -4.718 3.347 -4.401 1.00 97.50 115 ASN A CA 1
ATOM 940 C C . ASN A 1 115 ? -4.777 2.543 -3.110 1.00 97.50 115 ASN A C 1
ATOM 942 O O . ASN A 1 115 ? -4.128 1.506 -2.988 1.00 97.50 115 ASN A O 1
ATOM 946 N N . VAL A 1 116 ? -5.557 3.006 -2.145 1.00 97.19 116 VAL A N 1
ATOM 947 C CA . VAL A 1 116 ? -5.745 2.286 -0.891 1.00 97.19 116 VAL A CA 1
ATOM 948 C C . VAL A 1 116 ? -7.216 2.042 -0.671 1.00 97.19 116 VAL A C 1
ATOM 950 O O . VAL A 1 116 ? -8.014 2.971 -0.714 1.00 97.19 116 VAL A O 1
ATOM 953 N N . THR A 1 117 ? -7.571 0.798 -0.379 1.00 97.56 117 THR A N 1
ATOM 954 C CA . THR A 1 117 ? -8.930 0.386 -0.027 1.00 97.56 117 THR A CA 1
ATOM 955 C C . THR A 1 117 ? -8.935 -0.302 1.330 1.00 97.56 117 THR A C 1
ATOM 957 O O . THR A 1 117 ? -7.937 -0.889 1.746 1.00 97.56 117 THR A O 1
ATOM 960 N N . VAL A 1 118 ? -10.053 -0.222 2.050 1.00 96.56 118 VAL A N 1
ATOM 961 C CA . VAL A 1 118 ? -10.191 -0.802 3.396 1.00 96.56 118 VAL A CA 1
ATOM 962 C C . VAL A 1 118 ? -11.362 -1.785 3.470 1.00 96.56 118 VAL A C 1
ATOM 964 O O . VAL A 1 118 ? -12.354 -1.635 2.757 1.00 96.56 118 VAL A O 1
ATOM 967 N N . SER A 1 119 ? -11.287 -2.802 4.330 1.00 94.19 119 SER A N 1
ATOM 968 C CA . SER A 1 119 ? -12.355 -3.796 4.558 1.00 94.19 119 SER A CA 1
ATOM 969 C C . SER A 1 119 ? -13.578 -3.207 5.250 1.00 94.19 119 SER A C 1
ATOM 971 O O . SER A 1 119 ? -13.475 -2.165 5.889 1.00 94.19 119 SER A O 1
ATOM 973 N N . GLU A 1 120 ? -14.756 -3.829 5.104 1.00 90.31 120 GLU A N 1
ATOM 974 C CA . GLU A 1 120 ? -16.063 -3.271 5.525 1.00 90.31 120 GLU A CA 1
ATOM 975 C C . GLU A 1 120 ? -16.144 -2.863 6.992 1.00 90.31 120 GLU A C 1
ATOM 977 O O . GLU A 1 120 ? -16.928 -1.978 7.345 1.00 90.31 120 GLU A O 1
ATOM 982 N N . GLU A 1 121 ? -15.300 -3.462 7.819 1.00 89.69 121 GLU A N 1
ATOM 983 C CA . GLU A 1 121 ? -15.162 -3.210 9.248 1.00 89.69 121 GLU A CA 1
ATOM 984 C C . GLU A 1 121 ? -14.376 -1.933 9.556 1.00 89.69 121 GLU A C 1
ATOM 986 O O . GLU A 1 121 ? -14.235 -1.550 10.712 1.00 89.69 121 GLU A O 1
ATOM 991 N N . MET A 1 122 ? -13.894 -1.229 8.537 1.00 92.75 122 MET A N 1
ATOM 992 C CA . MET A 1 122 ? -13.143 0.011 8.666 1.00 92.75 122 MET A CA 1
ATOM 993 C C . MET A 1 122 ? -13.756 1.119 7.822 1.00 92.75 122 MET A C 1
ATOM 995 O O . MET A 1 122 ? -14.467 0.887 6.837 1.00 92.75 122 MET A O 1
ATOM 999 N N . ARG A 1 123 ? -13.446 2.353 8.205 1.00 94.94 123 ARG A N 1
ATOM 1000 C CA . ARG A 1 123 ? -13.681 3.527 7.370 1.00 94.94 123 ARG A CA 1
ATOM 1001 C C . ARG A 1 123 ? -12.493 4.471 7.408 1.00 94.94 123 ARG A C 1
ATOM 1003 O O . ARG A 1 123 ? -11.890 4.650 8.465 1.00 94.94 123 ARG A O 1
ATOM 1010 N N . ILE A 1 124 ? -12.205 5.103 6.281 1.00 95.69 124 ILE A N 1
ATOM 1011 C CA . ILE A 1 124 ? -11.253 6.206 6.191 1.00 95.69 124 ILE A CA 1
ATOM 1012 C C . ILE A 1 124 ? -11.920 7.452 6.779 1.00 95.69 124 ILE A C 1
ATOM 1014 O O . ILE A 1 124 ? -13.004 7.847 6.356 1.00 95.69 124 ILE A O 1
ATOM 1018 N N . VAL A 1 125 ? -11.289 8.040 7.793 1.00 95.06 125 VAL A N 1
ATOM 1019 C CA . VAL A 1 125 ? -11.720 9.284 8.449 1.00 95.06 125 VAL A CA 1
ATOM 1020 C C . VAL A 1 125 ? -11.024 10.484 7.824 1.00 95.06 125 VAL A C 1
ATOM 1022 O O . VAL A 1 125 ? -11.635 11.535 7.649 1.00 95.06 125 VAL A O 1
ATOM 1025 N N . SER A 1 126 ? -9.740 10.341 7.504 1.00 94.88 126 SER A N 1
ATOM 1026 C CA . SER A 1 126 ? -8.977 11.366 6.801 1.00 94.88 126 SER A CA 1
ATOM 1027 C C . SER A 1 126 ? -7.744 10.779 6.129 1.00 94.88 126 SER A C 1
ATOM 1029 O O . SER A 1 126 ? -7.286 9.685 6.466 1.00 94.88 126 SER A O 1
ATOM 1031 N N . SER A 1 127 ? -7.208 11.533 5.180 1.00 96.44 127 SER A N 1
ATOM 1032 C CA . SER A 1 127 ? -6.041 11.180 4.383 1.00 96.44 127 SER A CA 1
ATOM 1033 C C . SER A 1 127 ? -5.119 12.391 4.242 1.00 96.44 127 SER A C 1
ATOM 1035 O O . SER A 1 127 ? -5.566 13.537 4.298 1.00 96.44 127 SER A O 1
ATOM 1037 N N . SER A 1 128 ? -3.821 12.142 4.108 1.00 95.12 128 SER A N 1
ATOM 1038 C CA . SER A 1 128 ? -2.776 13.158 3.970 1.00 95.12 128 SER A CA 1
ATOM 1039 C C . SER A 1 128 ? -1.631 12.584 3.123 1.00 95.12 128 SER A C 1
ATOM 1041 O O . SER A 1 128 ? -1.318 11.415 3.322 1.00 95.12 128 SER A O 1
ATOM 1043 N N . PRO A 1 129 ? -0.988 13.336 2.215 1.00 94.19 129 PRO A N 1
ATOM 1044 C CA . PRO A 1 129 ? -1.325 14.696 1.786 1.00 94.19 129 PRO A CA 1
ATOM 1045 C C . PRO A 1 129 ? -2.718 14.774 1.146 1.00 94.19 129 PRO A C 1
ATOM 1047 O O . PRO A 1 129 ? -3.264 13.762 0.705 1.00 94.19 129 PRO A O 1
ATOM 1050 N N . GLY A 1 130 ? -3.319 15.965 1.176 1.00 91.12 130 GLY A N 1
ATOM 1051 C CA . GLY A 1 130 ? -4.605 16.221 0.515 1.00 91.12 130 GLY A CA 1
ATOM 1052 C C . GLY A 1 130 ? -4.432 16.521 -0.975 1.00 91.12 130 GLY A C 1
ATOM 1053 O O . GLY A 1 130 ? -5.338 16.311 -1.778 1.00 91.12 130 GLY A O 1
ATOM 1054 N N . GLU A 1 131 ? -3.244 16.992 -1.335 1.00 91.88 131 GLU A N 1
ATOM 1055 C CA . GLU A 1 131 ? -2.774 17.174 -2.694 1.00 91.88 131 GLU A CA 1
ATOM 1056 C C . GLU A 1 131 ? -2.794 15.842 -3.446 1.00 91.88 131 GLU A C 1
ATOM 1058 O O . GLU A 1 131 ? -2.585 14.776 -2.862 1.00 91.88 131 GLU A O 1
ATOM 1063 N N . ASN A 1 132 ? -3.026 15.906 -4.759 1.00 90.12 132 ASN A N 1
ATOM 1064 C CA . ASN A 1 132 ? -2.979 14.750 -5.657 1.00 90.12 132 ASN A CA 1
ATOM 1065 C C . ASN A 1 132 ? -4.026 13.653 -5.382 1.00 90.12 132 ASN A C 1
ATOM 1067 O O . ASN A 1 132 ? -4.023 12.632 -6.068 1.00 90.12 132 ASN A O 1
ATOM 1071 N N . ILE A 1 133 ? -4.953 13.858 -4.437 1.00 95.69 133 ILE A N 1
ATOM 1072 C CA . ILE A 1 133 ? -6.121 12.992 -4.261 1.00 95.69 133 ILE A CA 1
ATOM 1073 C C . ILE A 1 133 ? -7.096 13.230 -5.415 1.00 95.69 133 ILE A C 1
ATOM 1075 O O . ILE A 1 133 ? -7.635 14.325 -5.569 1.00 95.69 133 ILE A O 1
ATOM 1079 N N . VAL A 1 134 ? -7.351 12.184 -6.199 1.00 95.94 134 VAL A N 1
ATOM 1080 C CA . VAL A 1 134 ? -8.314 12.205 -7.313 1.00 95.94 134 VAL A CA 1
ATOM 1081 C C . VAL A 1 134 ? -9.635 11.548 -6.919 1.00 95.94 134 VAL A C 1
ATOM 1083 O O . VAL A 1 134 ? -10.696 11.975 -7.370 1.00 95.94 134 VAL A O 1
ATOM 1086 N N . GLU A 1 135 ? -9.590 10.552 -6.035 1.00 94.88 135 GLU A N 1
ATOM 1087 C CA . GLU A 1 135 ? -10.778 9.891 -5.497 1.00 94.88 135 GLU A CA 1
ATOM 1088 C C . GLU A 1 135 ? -10.639 9.706 -3.985 1.00 94.88 135 GLU A C 1
ATOM 1090 O O . GLU A 1 135 ? -9.577 9.339 -3.482 1.00 94.88 135 GLU A O 1
ATOM 1095 N N . SER A 1 136 ? -11.715 9.971 -3.245 1.00 95.44 136 SER A N 1
ATOM 1096 C CA . SER A 1 136 ? -11.767 9.764 -1.800 1.00 95.44 136 SER A CA 1
ATOM 1097 C C . SER A 1 136 ? -13.175 9.378 -1.371 1.00 95.44 136 SER A C 1
ATOM 1099 O O . SER A 1 136 ? -14.163 10.003 -1.756 1.00 95.44 136 SER A O 1
ATOM 1101 N N . SER A 1 137 ? -13.262 8.328 -0.565 1.00 95.06 137 SER A N 1
ATOM 1102 C CA . SER A 1 137 ? -14.490 7.826 0.036 1.00 95.06 137 SER A CA 1
ATOM 1103 C C . SER A 1 137 ? -14.196 7.270 1.429 1.00 95.06 137 SER A C 1
ATOM 1105 O O . SER A 1 137 ? -13.045 7.134 1.838 1.00 95.06 137 SER A O 1
ATOM 1107 N N . GLU A 1 138 ? -15.234 6.842 2.148 1.00 94.50 138 GLU A N 1
ATOM 1108 C CA . GLU A 1 138 ? -15.047 6.115 3.410 1.00 94.50 138 GLU A CA 1
ATOM 1109 C C . GLU A 1 138 ? -14.316 4.768 3.231 1.00 94.50 138 GLU A C 1
ATOM 1111 O O . GLU A 1 138 ? -13.915 4.155 4.219 1.00 94.50 138 GLU A O 1
ATOM 1116 N N . ARG A 1 139 ? -14.177 4.265 1.998 1.00 95.12 139 ARG A N 1
ATOM 1117 C CA . ARG A 1 139 ? -13.722 2.896 1.696 1.00 95.12 139 ARG A CA 1
ATOM 1118 C C . ARG A 1 139 ? -12.423 2.847 0.906 1.00 95.12 139 ARG A C 1
ATOM 1120 O O . ARG A 1 139 ? -11.783 1.798 0.885 1.00 95.12 139 ARG A O 1
ATOM 1127 N N . GLY A 1 140 ? -12.047 3.946 0.268 1.00 95.88 140 GLY A N 1
ATOM 1128 C CA . GLY A 1 140 ? -10.814 4.024 -0.488 1.00 95.88 140 GLY A CA 1
ATOM 1129 C C . GLY A 1 140 ? -10.390 5.446 -0.806 1.00 95.88 140 GLY A C 1
ATOM 1130 O O . GLY A 1 140 ? -11.195 6.378 -0.756 1.00 95.88 140 GLY A O 1
ATOM 1131 N N . VAL A 1 141 ? -9.110 5.585 -1.115 1.00 97.56 141 VAL A N 1
ATOM 1132 C CA . VAL A 1 141 ? -8.466 6.825 -1.529 1.00 97.56 141 VAL A CA 1
ATOM 1133 C C . VAL A 1 141 ? -7.522 6.528 -2.686 1.00 97.56 141 VAL A C 1
ATOM 1135 O O . VAL A 1 141 ? -6.854 5.494 -2.704 1.00 97.56 141 VAL A O 1
ATOM 1138 N N . LEU A 1 142 ? -7.463 7.449 -3.635 1.00 97.50 142 LEU A N 1
ATOM 1139 C CA . LEU A 1 142 ? -6.596 7.378 -4.794 1.00 97.50 142 LEU A CA 1
ATOM 1140 C C . LEU A 1 142 ? -5.761 8.650 -4.881 1.00 97.50 142 LEU A C 1
ATOM 1142 O O . LEU A 1 142 ? -6.301 9.727 -5.144 1.00 97.50 142 LEU A O 1
ATOM 1146 N N . TRP A 1 143 ? -4.450 8.506 -4.718 1.00 97.06 143 TRP A N 1
ATOM 1147 C CA . TRP A 1 143 ? -3.477 9.533 -5.069 1.00 97.06 143 TRP A CA 1
ATOM 1148 C C . TRP A 1 143 ? -2.920 9.273 -6.466 1.00 97.06 143 TRP A C 1
ATOM 1150 O O . TRP A 1 143 ? -2.518 8.149 -6.761 1.00 97.06 143 TRP A O 1
ATOM 1160 N N . VAL A 1 144 ? -2.854 10.313 -7.298 1.00 95.69 144 VAL A N 1
ATOM 1161 C CA . VAL A 1 144 ? -2.180 10.308 -8.605 1.00 95.69 144 VAL A CA 1
ATOM 1162 C C . VAL A 1 144 ? -1.064 11.341 -8.570 1.00 95.69 144 VAL A C 1
ATOM 1164 O O . VAL A 1 144 ? -1.331 12.530 -8.446 1.00 95.69 144 VAL A O 1
ATOM 1167 N N . ILE A 1 145 ? 0.178 10.883 -8.666 1.00 92.50 145 ILE A N 1
ATOM 1168 C CA . ILE A 1 145 ? 1.404 11.644 -8.430 1.00 92.50 145 ILE A CA 1
ATOM 1169 C C . ILE A 1 145 ? 2.023 11.943 -9.803 1.00 92.50 145 ILE A C 1
ATOM 1171 O O . ILE A 1 145 ? 2.698 11.088 -10.373 1.00 92.50 145 ILE A O 1
ATOM 1175 N N . PRO A 1 146 ? 1.746 13.118 -10.400 1.00 86.75 146 PRO A N 1
ATOM 1176 C CA . PRO A 1 146 ? 2.106 13.394 -11.791 1.00 86.75 146 PRO A CA 1
ATOM 1177 C C . PRO A 1 146 ? 3.607 13.590 -12.019 1.00 86.75 146 PRO A C 1
ATOM 1179 O O . PRO A 1 146 ? 4.060 13.526 -13.161 1.00 86.75 146 PRO A O 1
ATOM 1182 N N . SER A 1 147 ? 4.368 13.900 -10.969 1.00 86.81 147 SER A N 1
ATOM 1183 C CA . SER A 1 147 ? 5.803 14.148 -11.075 1.00 86.81 147 SER A CA 1
ATOM 1184 C C . SER A 1 147 ? 6.547 13.910 -9.765 1.00 86.81 147 SER A C 1
ATOM 1186 O O . SER A 1 147 ? 5.957 13.873 -8.682 1.00 86.81 147 SER A O 1
ATOM 1188 N N . LEU A 1 148 ? 7.871 13.836 -9.871 1.00 85.38 148 LEU A N 1
ATOM 1189 C CA . LEU A 1 148 ? 8.797 13.693 -8.754 1.00 85.38 148 LEU A CA 1
ATOM 1190 C C . LEU A 1 148 ? 8.643 14.805 -7.704 1.00 85.38 148 LEU A C 1
ATOM 1192 O O . LEU A 1 148 ? 8.660 14.543 -6.507 1.00 85.38 148 LEU A O 1
ATOM 1196 N N . GLU A 1 149 ? 8.450 16.049 -8.141 1.00 86.25 149 GLU A N 1
ATOM 1197 C CA . GLU A 1 149 ? 8.287 17.217 -7.263 1.00 86.25 149 GLU A CA 1
ATOM 1198 C C . GLU A 1 149 ? 6.962 17.194 -6.495 1.00 86.25 149 GLU A C 1
ATOM 1200 O O . GLU A 1 149 ? 6.819 17.864 -5.473 1.00 86.25 149 GLU A O 1
ATOM 1205 N N . SER A 1 150 ? 5.989 16.443 -7.011 1.00 85.69 150 SER A N 1
ATOM 1206 C CA . SER A 1 150 ? 4.666 16.275 -6.417 1.00 85.69 150 SER A CA 1
ATOM 1207 C C . SER A 1 150 ? 4.577 15.065 -5.479 1.00 85.69 150 SER A C 1
ATOM 1209 O O . SER A 1 150 ? 3.555 14.882 -4.811 1.00 85.69 150 SER A O 1
ATOM 1211 N N . ALA A 1 151 ? 5.627 14.237 -5.437 1.00 88.50 151 ALA A N 1
ATOM 1212 C CA . ALA A 1 151 ? 5.711 13.109 -4.528 1.00 88.50 151 ALA A CA 1
ATOM 1213 C C . ALA A 1 151 ? 5.817 13.605 -3.079 1.00 88.50 151 ALA A C 1
ATOM 1215 O O . ALA A 1 151 ? 6.433 14.629 -2.784 1.00 88.50 151 ALA A O 1
ATOM 1216 N N . SER A 1 152 ? 5.183 12.877 -2.165 1.00 90.88 152 SER A N 1
ATOM 1217 C CA . SER A 1 152 ? 5.271 13.118 -0.727 1.00 90.88 152 SER A CA 1
ATOM 1218 C C . SER A 1 152 ? 6.148 12.047 -0.088 1.00 90.88 152 SER A C 1
ATOM 1220 O O . SER A 1 152 ? 6.052 10.885 -0.481 1.00 90.88 152 SER A O 1
ATOM 1222 N N . PRO A 1 153 ? 6.927 12.368 0.963 1.00 90.69 153 PRO A N 1
ATOM 1223 C CA . PRO A 1 153 ? 7.675 11.362 1.719 1.00 90.69 153 PRO A CA 1
ATOM 1224 C C . PRO A 1 153 ? 6.799 10.236 2.270 1.00 90.69 153 PRO A C 1
ATOM 1226 O O . PRO A 1 153 ? 7.256 9.109 2.457 1.00 90.69 153 PRO A O 1
ATOM 1229 N N . SER A 1 154 ? 5.533 10.545 2.565 1.00 92.25 154 SER A N 1
ATOM 1230 C CA . SER A 1 154 ? 4.575 9.550 3.028 1.00 92.25 154 SER A CA 1
ATOM 1231 C C . SER A 1 154 ? 3.131 9.927 2.709 1.00 92.25 154 SER A C 1
ATOM 1233 O O . SER A 1 154 ? 2.777 11.109 2.683 1.00 92.25 154 SER A O 1
ATOM 1235 N N . TYR A 1 155 ? 2.302 8.901 2.538 1.00 94.88 155 TYR A N 1
ATOM 1236 C CA . TYR A 1 155 ? 0.863 8.969 2.313 1.00 94.88 155 TYR A CA 1
ATOM 1237 C C . TYR A 1 155 ? 0.163 8.263 3.468 1.00 94.88 155 TYR A C 1
ATOM 1239 O O . TYR A 1 155 ? 0.267 7.050 3.635 1.00 94.88 155 TYR A O 1
ATOM 1247 N N . CYS A 1 156 ? -0.501 9.033 4.318 1.00 96.00 156 CYS A N 1
ATOM 1248 C CA . CYS A 1 156 ? -1.100 8.573 5.554 1.00 96.00 156 CYS A CA 1
ATOM 1249 C C . CYS A 1 156 ? -2.627 8.556 5.492 1.00 96.00 156 CYS A C 1
ATOM 1251 O O . CYS A 1 156 ? -3.272 9.472 4.984 1.00 96.00 156 CYS A O 1
ATOM 1253 N N . LEU A 1 157 ? -3.196 7.537 6.119 1.00 95.94 157 LEU A N 1
ATOM 1254 C CA . LEU A 1 157 ? -4.618 7.295 6.292 1.00 95.94 157 LEU A CA 1
ATOM 1255 C C . LEU A 1 157 ? -4.918 7.216 7.775 1.00 95.94 157 LEU A C 1
ATOM 1257 O O . LEU A 1 157 ? -4.282 6.443 8.485 1.00 95.94 157 LEU A O 1
ATOM 1261 N N . ASN A 1 158 ? -5.907 7.972 8.232 1.00 95.25 158 ASN A N 1
ATOM 1262 C CA . ASN A 1 158 ? -6.521 7.756 9.532 1.00 95.25 158 ASN A CA 1
ATOM 1263 C C . ASN A 1 158 ? -7.799 6.957 9.320 1.00 95.25 158 ASN A C 1
ATOM 1265 O O . ASN A 1 158 ? -8.723 7.394 8.634 1.00 95.25 158 ASN A O 1
ATOM 1269 N N . LEU A 1 159 ? -7.838 5.780 9.915 1.00 94.62 159 LEU A N 1
ATOM 1270 C CA . LEU A 1 159 ? -8.913 4.815 9.840 1.00 94.62 159 LEU A CA 1
ATOM 1271 C C . LEU A 1 159 ? -9.630 4.750 11.179 1.00 94.62 159 LEU A C 1
ATOM 1273 O O . LEU A 1 159 ? -9.029 4.898 12.245 1.00 94.62 159 LEU A O 1
ATOM 1277 N N . MET A 1 160 ? -10.923 4.467 11.118 1.00 92.94 160 MET A N 1
ATOM 1278 C CA . MET A 1 160 ? -11.711 4.108 12.281 1.00 92.94 160 MET A CA 1
ATOM 1279 C C . MET A 1 160 ? -12.267 2.706 12.104 1.00 92.94 160 MET A C 1
ATOM 1281 O O . MET A 1 160 ? -13.006 2.430 11.157 1.00 92.94 160 MET A O 1
ATOM 1285 N N . LEU A 1 161 ? -11.941 1.845 13.058 1.00 90.31 161 LEU A N 1
ATOM 1286 C CA . LEU A 1 161 ? -12.506 0.514 13.181 1.00 90.31 161 LEU A CA 1
ATOM 1287 C C . LEU A 1 161 ? -13.969 0.647 13.606 1.00 90.31 161 LEU A C 1
ATOM 1289 O O . LEU A 1 161 ? -14.290 1.261 14.635 1.00 90.31 161 LEU A O 1
ATOM 1293 N N . LYS A 1 162 ? -14.876 0.078 12.815 1.00 82.94 162 LYS A N 1
ATOM 1294 C CA . LYS A 1 162 ? -16.274 -0.083 13.199 1.00 82.94 162 LYS A CA 1
ATOM 1295 C C . LYS A 1 162 ? -16.281 -1.009 14.409 1.00 82.94 162 LYS A C 1
ATOM 1297 O O . LYS A 1 162 ? -15.837 -2.148 14.354 1.00 82.94 162 LYS A O 1
ATOM 1302 N N . GLY A 1 163 ? -16.726 -0.486 15.549 1.00 69.06 163 GLY A N 1
ATOM 1303 C CA . GLY A 1 163 ? -16.887 -1.313 16.740 1.00 69.06 163 GLY A CA 1
ATOM 1304 C C . GLY A 1 163 ? -17.913 -2.415 16.510 1.00 69.06 163 GLY A C 1
ATOM 1305 O O . GLY A 1 163 ? -18.693 -2.344 15.563 1.00 69.06 163 GLY A O 1
ATOM 1306 N N . LEU A 1 164 ? -17.967 -3.375 17.437 1.00 60.38 164 LEU A N 1
ATOM 1307 C CA . LEU A 1 164 ? -19.032 -4.372 17.485 1.00 60.38 164 LEU A CA 1
ATOM 1308 C C . LEU A 1 164 ? -20.391 -3.648 17.501 1.00 60.38 164 LEU A C 1
ATOM 1310 O O . LEU A 1 164 ? -20.809 -3.103 18.526 1.00 60.38 164 LEU A O 1
ATOM 1314 N N . ALA A 1 165 ? -21.057 -3.583 16.351 1.00 56.84 165 ALA A N 1
ATOM 1315 C CA . ALA A 1 165 ? -22.413 -3.078 16.253 1.00 56.84 165 ALA A CA 1
ATOM 1316 C C . ALA A 1 165 ? -23.315 -4.188 16.782 1.00 56.84 165 ALA A C 1
ATOM 1318 O O . ALA A 1 165 ? -23.761 -5.043 16.025 1.00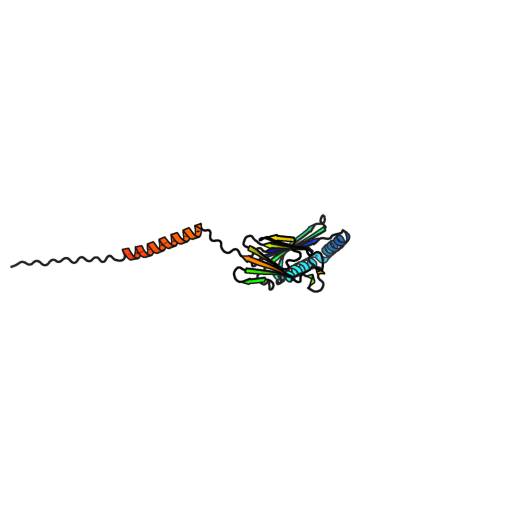 56.84 165 ALA A O 1
ATOM 1319 N N . ILE A 1 166 ? -23.518 -4.229 18.102 1.00 61.19 166 ILE A N 1
ATOM 1320 C CA . ILE A 1 166 ? -24.479 -5.153 18.701 1.00 61.19 166 ILE A CA 1
ATOM 1321 C C . ILE A 1 166 ? -25.847 -4.769 18.127 1.00 61.19 166 ILE A C 1
ATOM 1323 O O . ILE A 1 166 ? -26.307 -3.651 18.385 1.00 61.19 166 ILE A O 1
ATOM 1327 N N . PRO A 1 167 ? -26.499 -5.644 17.341 1.00 67.81 167 PRO A N 1
ATOM 1328 C CA . PRO A 1 167 ? -27.813 -5.340 16.805 1.00 67.81 167 PRO A CA 1
ATOM 1329 C C . PRO A 1 167 ? -28.770 -5.016 17.951 1.00 67.81 167 PRO A C 1
ATOM 1331 O O . PRO A 1 167 ? -28.738 -5.670 18.996 1.00 67.81 167 PRO A O 1
ATOM 1334 N N . SER A 1 168 ? -29.650 -4.036 17.764 1.00 74.56 168 SER A N 1
ATOM 1335 C CA . SER A 1 168 ? -30.595 -3.602 18.803 1.00 74.56 168 SER A CA 1
ATOM 1336 C C . SER A 1 168 ? -31.424 -4.761 19.376 1.00 74.56 168 SER A C 1
ATOM 1338 O O . SER A 1 168 ? -31.702 -4.781 20.572 1.00 74.56 168 SER A O 1
ATOM 1340 N N . TRP A 1 169 ? -31.734 -5.782 18.571 1.00 81.81 169 TRP A N 1
ATOM 1341 C CA . TRP A 1 169 ? -32.427 -6.989 19.030 1.00 81.81 169 TRP A CA 1
ATOM 1342 C C . TRP A 1 169 ? -31.607 -7.833 20.024 1.00 81.81 169 TRP A C 1
ATOM 1344 O O . TRP A 1 169 ? -32.177 -8.394 20.957 1.00 81.81 169 TRP A O 1
ATOM 1354 N N . VAL A 1 170 ? -30.276 -7.879 19.899 1.00 81.19 170 VAL A N 1
ATOM 1355 C CA . VAL A 1 170 ? -29.395 -8.589 20.846 1.00 81.19 170 VAL A CA 1
ATOM 1356 C C . VAL A 1 170 ? -29.383 -7.883 22.204 1.00 81.19 170 VAL A C 1
ATOM 1358 O O . VAL A 1 170 ? -29.417 -8.549 23.238 1.00 81.19 170 VAL A O 1
ATOM 1361 N N . LEU A 1 171 ? -29.420 -6.545 22.227 1.00 82.44 171 LEU A N 1
ATOM 1362 C CA . LEU A 1 171 ? -29.567 -5.769 23.469 1.00 82.44 171 LEU A CA 1
ATOM 1363 C C . LEU A 1 171 ? -30.912 -6.046 24.158 1.00 82.44 171 LEU A C 1
ATOM 1365 O O . LEU A 1 171 ? -30.969 -6.172 25.384 1.00 82.44 171 LEU A O 1
ATOM 1369 N N . VAL A 1 172 ? -31.988 -6.206 23.381 1.00 85.38 172 VAL A N 1
ATOM 1370 C CA . VAL A 1 172 ? -33.306 -6.583 23.915 1.00 85.38 172 VAL A CA 1
ATOM 1371 C C . VAL A 1 172 ? -33.257 -7.982 24.536 1.00 85.38 172 VAL A C 1
ATOM 1373 O O . VAL A 1 172 ? -33.712 -8.156 25.663 1.00 85.38 172 VAL A O 1
ATOM 1376 N N . ILE A 1 173 ? -32.634 -8.961 23.875 1.00 88.69 173 ILE A N 1
ATOM 1377 C CA . ILE A 1 173 ? -32.487 -10.315 24.435 1.00 88.69 173 ILE A CA 1
ATOM 1378 C C . ILE A 1 173 ? -31.650 -10.296 25.719 1.00 88.69 173 ILE A C 1
ATOM 1380 O O . ILE A 1 173 ? -32.074 -10.861 26.727 1.00 88.69 173 ILE A O 1
ATOM 1384 N N . LEU A 1 174 ? -30.497 -9.620 25.721 1.00 87.06 174 LEU A N 1
ATOM 1385 C CA . LEU A 1 174 ? -29.635 -9.512 26.904 1.00 87.06 174 LEU A CA 1
ATOM 1386 C C . LEU A 1 174 ? -30.364 -8.865 28.089 1.00 87.06 174 LEU A C 1
ATOM 1388 O O . LEU A 1 174 ? -30.242 -9.340 29.219 1.00 87.06 174 LEU A O 1
ATOM 1392 N N . SER A 1 175 ? -31.167 -7.825 27.840 1.00 87.31 175 SER A N 1
ATOM 1393 C CA . SER A 1 175 ? -31.960 -7.186 28.897 1.00 87.31 175 SER A CA 1
ATOM 1394 C C . SER A 1 175 ? -33.079 -8.093 29.425 1.00 87.31 175 SER A C 1
ATOM 1396 O O . SER A 1 175 ? -33.273 -8.170 30.639 1.00 87.31 175 SER A O 1
ATOM 1398 N N . PHE A 1 176 ? -33.756 -8.852 28.556 1.00 90.38 176 PHE A N 1
ATOM 1399 C CA . PHE A 1 176 ? -34.778 -9.817 28.966 1.00 90.38 176 PHE A CA 1
ATOM 1400 C C . PHE A 1 176 ? -34.189 -10.957 29.810 1.00 90.38 176 PHE A C 1
ATOM 1402 O O . PHE A 1 176 ? -34.713 -11.273 30.879 1.00 90.38 176 PHE A O 1
ATOM 1409 N N . VAL A 1 177 ? -33.056 -11.531 29.391 1.00 90.38 177 VAL A N 1
ATOM 1410 C CA . VAL A 1 177 ? -32.346 -12.575 30.153 1.00 90.38 177 VAL A CA 1
ATOM 1411 C C . VAL A 1 177 ? -31.882 -12.044 31.514 1.00 90.38 177 VAL A C 1
ATOM 1413 O O . VAL A 1 177 ? -32.021 -12.736 32.528 1.00 90.38 177 VAL A O 1
ATOM 1416 N N . GLY A 1 178 ? -31.392 -10.801 31.565 1.00 89.75 178 GLY A N 1
ATOM 1417 C CA . GLY A 1 178 ? -31.043 -10.127 32.816 1.00 89.75 178 GLY A CA 1
ATOM 1418 C C . GLY A 1 178 ? -32.239 -9.999 33.764 1.00 89.75 178 GLY A C 1
ATOM 1419 O O . GLY A 1 178 ? -32.144 -10.377 34.933 1.00 89.75 178 GLY A O 1
ATOM 1420 N N . LEU A 1 179 ? -33.390 -9.549 33.256 1.00 92.12 179 LEU A N 1
ATOM 1421 C CA . LEU A 1 179 ? -34.628 -9.422 34.035 1.00 92.12 179 LEU A CA 1
ATOM 1422 C C . LEU A 1 179 ? -35.135 -10.768 34.567 1.00 92.12 179 LEU A C 1
ATOM 1424 O O . LEU A 1 179 ? -35.494 -10.858 35.741 1.00 92.12 179 LEU A O 1
ATOM 1428 N N . VAL A 1 180 ? -35.124 -11.822 33.746 1.00 89.00 180 VAL A N 1
ATOM 1429 C CA . VAL A 1 180 ? -35.527 -13.175 34.171 1.00 89.00 180 VAL A CA 1
ATOM 1430 C C . VAL A 1 180 ? -34.599 -13.699 35.268 1.00 89.00 180 VAL A C 1
ATOM 1432 O O . VAL A 1 180 ? -35.064 -14.255 36.263 1.00 89.00 180 VAL A O 1
ATOM 1435 N N . SER A 1 181 ? -33.292 -13.470 35.139 1.00 87.38 181 SER A N 1
ATOM 1436 C CA . SER A 1 181 ? -32.303 -13.889 36.138 1.00 87.38 181 SER A CA 1
ATOM 1437 C C . SER A 1 181 ? -32.512 -13.178 37.480 1.00 87.38 181 SER A C 1
ATOM 1439 O O . SER A 1 181 ? -32.526 -13.822 38.531 1.00 87.38 181 SER A O 1
ATOM 1441 N N . ILE A 1 182 ? -32.753 -11.862 37.454 1.00 88.88 182 ILE A N 1
ATOM 1442 C CA . ILE A 1 182 ? -33.083 -11.072 38.651 1.00 88.88 182 ILE A CA 1
ATOM 1443 C C . ILE A 1 182 ? -34.392 -11.567 39.276 1.00 88.88 182 ILE A C 1
ATOM 1445 O O . ILE A 1 182 ? -34.465 -11.764 40.490 1.00 88.88 182 ILE A O 1
ATOM 1449 N N . TYR A 1 183 ? -35.415 -11.822 38.457 1.00 87.94 183 TYR A N 1
ATOM 1450 C CA . TYR A 1 183 ? -36.692 -12.348 38.926 1.00 87.94 183 TYR A CA 1
ATOM 1451 C C . TYR A 1 183 ? -36.530 -13.700 39.636 1.00 87.94 183 TYR A C 1
ATOM 1453 O O . TYR A 1 183 ? -37.065 -13.878 40.729 1.00 87.94 183 TYR A O 1
ATOM 1461 N N . LEU A 1 184 ? -35.751 -14.628 39.070 1.00 84.62 184 LEU A N 1
ATOM 1462 C CA . LEU A 1 184 ? -35.478 -15.937 39.674 1.00 84.62 184 LEU A CA 1
ATOM 1463 C C . LEU A 1 184 ? -34.708 -15.835 41.001 1.00 84.62 184 LEU A C 1
ATOM 1465 O O . LEU A 1 184 ? -34.967 -16.604 41.928 1.00 84.62 184 LEU A O 1
ATOM 1469 N N . LEU A 1 185 ? -33.787 -14.876 41.126 1.00 83.25 185 LEU A N 1
ATOM 1470 C CA . LEU A 1 185 ? -33.079 -14.613 42.384 1.00 83.25 185 LEU A CA 1
ATOM 1471 C C . LEU A 1 185 ? -34.022 -14.072 43.469 1.00 83.25 185 LEU A C 1
ATOM 1473 O O . LEU A 1 185 ? -33.959 -14.504 44.623 1.00 83.25 185 LEU A O 1
ATOM 1477 N N . ILE A 1 186 ? -34.924 -13.156 43.107 1.00 80.69 186 ILE A N 1
ATOM 1478 C CA . ILE A 1 186 ? -35.911 -12.589 44.036 1.00 80.69 186 ILE A CA 1
ATOM 1479 C C . ILE A 1 186 ? -36.965 -13.636 44.423 1.00 80.69 186 ILE A C 1
ATOM 1481 O O . ILE A 1 186 ? -37.335 -13.728 45.596 1.00 80.69 186 ILE A O 1
ATOM 1485 N N . SER A 1 187 ? -37.442 -14.442 43.472 1.00 73.88 187 SER A N 1
ATOM 1486 C CA . SER A 1 187 ? -38.464 -15.460 43.732 1.00 73.88 187 SER A CA 1
ATOM 1487 C C . SER A 1 187 ? -37.938 -16.571 44.643 1.00 73.88 187 SER A C 1
ATOM 1489 O O . SER A 1 187 ? -38.615 -16.914 45.613 1.00 73.88 187 SER A O 1
ATOM 1491 N N . ARG A 1 188 ? -36.691 -17.030 44.446 1.00 65.12 188 ARG A N 1
ATOM 1492 C CA . ARG A 1 188 ? -36.019 -17.968 45.365 1.00 65.12 188 ARG A CA 1
ATOM 1493 C C . ARG A 1 188 ? -35.884 -17.417 46.786 1.00 65.12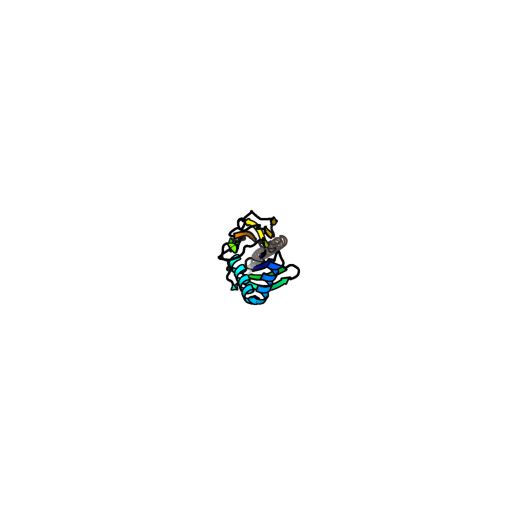 188 ARG A C 1
ATOM 1495 O O . ARG A 1 188 ? -36.048 -18.174 47.741 1.00 65.12 188 ARG A O 1
ATOM 1502 N N . ARG A 1 189 ? -35.637 -16.110 46.950 1.00 61.94 189 ARG A N 1
ATOM 1503 C CA . ARG A 1 189 ? -35.619 -15.461 48.276 1.00 61.94 189 ARG A CA 1
ATOM 1504 C C . ARG A 1 189 ? -36.988 -15.470 48.963 1.00 61.94 189 ARG A C 1
ATOM 1506 O O . ARG A 1 189 ? -37.034 -15.594 50.180 1.00 61.94 189 ARG A O 1
ATOM 1513 N N . ARG A 1 190 ? -38.095 -15.360 48.218 1.00 57.78 190 ARG A N 1
ATOM 1514 C CA . ARG A 1 190 ? -39.455 -15.364 48.796 1.00 57.78 190 ARG A CA 1
ATOM 1515 C C . ARG A 1 190 ? -39.952 -16.758 49.181 1.00 57.78 190 ARG A C 1
ATOM 1517 O O . ARG A 1 190 ? -40.739 -16.872 50.111 1.00 57.78 190 ARG A O 1
ATOM 1524 N N . THR A 1 191 ? -39.489 -17.816 48.519 1.00 54.38 191 THR A N 1
ATOM 1525 C CA . THR A 1 191 ? -39.892 -19.199 48.834 1.00 54.38 191 THR A CA 1
ATOM 1526 C C . THR A 1 191 ? -39.074 -19.853 49.955 1.00 54.38 191 THR A C 1
ATOM 1528 O O . THR A 1 191 ? -39.434 -20.935 50.401 1.00 54.38 191 THR A O 1
ATOM 1531 N N . GLY A 1 192 ? -37.999 -19.212 50.431 1.00 48.88 192 GLY A N 1
ATOM 1532 C CA . GLY A 1 192 ? -37.129 -19.721 51.503 1.00 48.88 192 GLY A CA 1
ATOM 1533 C C . GLY A 1 192 ? -37.572 -19.406 52.939 1.00 48.88 192 GLY A C 1
ATOM 1534 O O . GLY A 1 192 ? -36.889 -19.814 53.872 1.00 48.88 192 GLY A O 1
ATOM 1535 N N . VAL A 1 193 ? -38.691 -18.699 53.146 1.00 48.88 193 VAL A N 1
ATOM 1536 C CA . VAL A 1 193 ? -39.230 -18.395 54.485 1.00 48.88 193 VAL A CA 1
ATOM 1537 C C . VAL A 1 193 ? -40.601 -19.050 54.643 1.00 48.88 193 VAL A C 1
ATOM 1539 O O . VAL A 1 193 ? -41.641 -18.427 54.450 1.00 48.88 193 VAL A O 1
ATOM 1542 N N . LYS A 1 194 ? -40.605 -20.334 54.998 1.00 43.72 194 LYS A N 1
ATOM 1543 C CA . LYS A 1 194 ? -41.715 -20.958 55.725 1.00 43.72 194 LYS A CA 1
ATOM 1544 C C . LYS A 1 194 ? -41.121 -21.788 56.857 1.00 43.72 194 LYS A C 1
ATOM 1546 O O . LYS A 1 194 ? -40.697 -22.918 56.646 1.00 43.72 194 LYS A O 1
ATOM 1551 N N . ALA A 1 195 ? -41.072 -21.195 58.046 1.00 48.09 195 ALA A N 1
ATOM 1552 C CA . ALA A 1 195 ? -40.998 -21.959 59.282 1.00 48.09 195 ALA A CA 1
ATOM 1553 C C . ALA A 1 195 ? -42.356 -22.656 59.492 1.00 48.09 195 ALA A C 1
ATOM 1555 O O . ALA A 1 195 ? -43.386 -21.996 59.321 1.00 48.09 195 ALA A O 1
ATOM 1556 N N . PRO A 1 196 ? -42.409 -23.954 59.833 1.00 41.25 196 PRO A N 1
ATOM 1557 C CA . PRO A 1 196 ? -43.608 -24.530 60.409 1.00 41.25 196 PRO A CA 1
ATOM 1558 C C . PRO A 1 196 ? -43.614 -24.185 61.901 1.00 41.25 196 PRO A C 1
ATOM 1560 O O . PRO A 1 196 ? -42.840 -24.742 62.674 1.00 41.25 196 PRO A O 1
ATOM 1563 N N . ASP A 1 197 ? -44.477 -23.251 62.287 1.00 45.53 197 ASP A N 1
ATOM 1564 C CA . ASP A 1 197 ? -44.840 -23.025 63.683 1.00 45.53 197 ASP A CA 1
ATOM 1565 C C . ASP A 1 197 ? -46.246 -23.601 63.878 1.00 45.53 197 ASP A C 1
ATOM 1567 O O . ASP A 1 197 ? -47.225 -23.064 63.359 1.00 45.53 197 ASP A O 1
ATOM 1571 N N . VAL A 1 198 ? -46.343 -24.733 64.576 1.00 41.03 198 VAL A N 1
ATOM 1572 C CA . VAL A 1 198 ? -47.596 -25.200 65.182 1.00 41.03 198 VAL A CA 1
ATOM 1573 C C . VAL A 1 198 ? -47.263 -25.694 66.586 1.00 41.03 198 VAL A C 1
ATOM 1575 O O . VAL A 1 198 ? -46.975 -26.868 66.811 1.00 41.03 198 VAL A O 1
ATOM 1578 N N . ARG A 1 199 ? -47.294 -24.763 67.542 1.00 44.97 199 ARG A N 1
ATOM 1579 C CA . ARG A 1 199 ? -47.683 -25.053 68.923 1.00 44.97 199 ARG A CA 1
ATOM 1580 C C . ARG A 1 199 ? -49.207 -24.956 69.006 1.00 44.97 199 ARG A C 1
ATOM 1582 O O . ARG A 1 199 ? -49.752 -23.893 68.739 1.00 44.97 199 ARG A O 1
ATOM 1589 N N . GLN A 1 200 ? -49.860 -26.035 69.416 1.00 40.25 200 GLN A N 1
ATOM 1590 C CA . GLN A 1 200 ? -51.128 -26.019 70.157 1.00 40.25 200 GLN A CA 1
ATOM 1591 C C . GLN A 1 200 ? -50.982 -27.130 71.206 1.00 40.25 200 GLN A C 1
ATOM 1593 O O . GLN A 1 200 ? -50.783 -28.287 70.853 1.00 40.25 200 GLN A O 1
ATOM 1598 N N . GLU A 1 201 ? -50.651 -26.783 72.451 1.00 42.38 201 GLU A N 1
ATOM 1599 C CA . GLU A 1 201 ? -51.613 -26.548 73.542 1.00 42.38 201 GLU A CA 1
ATOM 1600 C C . GLU A 1 201 ? -52.604 -27.703 73.715 1.00 42.38 201 GLU A C 1
ATOM 1602 O O . GLU A 1 201 ? -53.529 -27.897 72.933 1.00 42.38 201 GLU A O 1
ATOM 1607 N N . GLY A 1 202 ? -52.385 -28.456 74.790 1.00 35.44 202 GLY A N 1
ATOM 1608 C CA . GLY A 1 202 ? -53.274 -29.485 75.299 1.00 35.44 202 GLY A CA 1
ATOM 1609 C C . GLY A 1 202 ? -53.080 -29.584 76.804 1.00 35.44 202 GLY A C 1
ATOM 1610 O O . GLY A 1 202 ? -52.498 -30.546 77.290 1.00 35.44 202 GLY A O 1
ATOM 1611 N N . GLU A 1 203 ? -53.521 -28.556 77.525 1.00 39.22 203 GLU A N 1
ATOM 1612 C CA . GLU A 1 203 ? -53.684 -28.589 78.975 1.00 39.22 203 GLU A CA 1
ATOM 1613 C C . GLU A 1 203 ? -55.162 -28.316 79.280 1.00 39.22 203 GLU A C 1
ATOM 1615 O O . GLU A 1 203 ? -55.625 -27.186 79.169 1.00 39.22 203 GLU A O 1
ATOM 1620 N N . VAL A 1 204 ? -55.917 -29.364 79.628 1.00 43.88 204 VAL A N 1
ATOM 1621 C CA . VAL A 1 204 ? -57.139 -29.252 80.439 1.00 43.88 204 VAL A CA 1
ATOM 1622 C C . VAL A 1 204 ? -57.186 -30.444 81.399 1.00 43.88 204 VAL A C 1
ATOM 1624 O O . VAL A 1 204 ? -57.144 -31.602 80.989 1.00 43.88 204 VAL A O 1
ATOM 1627 N N . GLN A 1 205 ? -57.240 -30.110 82.688 1.00 41.62 205 GLN A N 1
ATOM 1628 C CA . GLN A 1 205 ? -57.359 -30.973 83.866 1.00 41.62 205 GLN A CA 1
ATOM 1629 C C . GLN A 1 205 ? -58.713 -31.702 83.975 1.00 41.62 205 GLN A C 1
ATOM 1631 O O . GLN A 1 205 ? -59.733 -31.148 83.575 1.00 41.62 205 GLN A O 1
ATOM 1636 N N . ALA A 1 206 ? -58.725 -32.852 84.669 1.00 38.44 206 ALA A N 1
ATOM 1637 C CA . ALA A 1 206 ? -59.692 -33.247 85.723 1.00 38.44 206 ALA A CA 1
ATOM 1638 C C . ALA A 1 206 ? -59.234 -34.592 86.359 1.00 38.44 206 ALA A C 1
ATOM 1640 O O . ALA A 1 206 ? -58.938 -35.521 85.618 1.00 38.44 206 ALA A O 1
ATOM 1641 N N . SER A 1 207 ? -58.946 -34.656 87.676 1.00 38.38 207 SER A N 1
ATOM 1642 C CA . SER A 1 207 ? -59.811 -35.202 88.764 1.00 38.38 207 SER A CA 1
ATOM 1643 C C . SER A 1 207 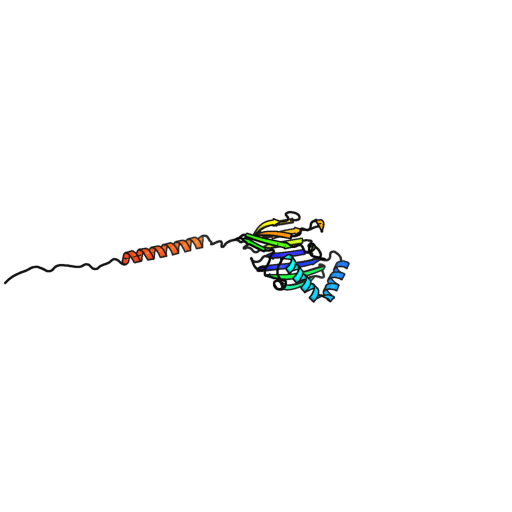? -60.053 -36.725 88.633 1.00 38.38 207 SER A C 1
ATOM 1645 O O . SER A 1 207 ? -60.556 -37.141 87.600 1.00 38.38 207 SER A O 1
ATOM 1647 N N . VAL A 1 208 ? -59.765 -37.640 89.574 1.00 37.44 208 VAL A N 1
ATOM 1648 C CA . VAL A 1 208 ? -59.822 -37.707 91.056 1.00 37.44 208 VAL A CA 1
ATOM 1649 C C . VAL A 1 208 ? -58.719 -38.646 91.555 1.00 37.44 208 VAL A C 1
ATOM 1651 O O . VAL A 1 208 ? -58.474 -39.655 90.856 1.00 37.44 208 VAL A O 1
#